Protein AF-H5S8G6-F1 (afdb_monomer)

Secondary structure (DSSP, 8-state):
---HHHHHHHT----TT--PPPHHHHHHHHHHHHHHHT-TT--EEEEEEE-TTHHHHHHHHHHHHHHHHHHTT----TTPPPPPP-TTSHHHHHHHHHHHHHHS-TTHHHHHHHHHHHHHTS---PPPHHHHHTTPPPS-HHHHHHHHHHHHHHPPPPTTHHHHHHHHHHHHHHHHHHHTT--GGGEEEEEEEE-----TTS---------

pLDDT: mean 83.58, std 17.44, range [27.19, 96.31]

Nearest PDB structures (foldseek):
  1t5p-assembly1_A  TM=1.607E-01  e=2.070E+00  Homo sapiens
  1xk0-assembly2_B  TM=1.911E-01  e=3.135E+00  Homo sapiens
  1t5p-assembly2_B  TM=1.524E-01  e=1.682E+00  Homo sapiens
  3wkt-assembly2_D  TM=1.549E-01  e=3.858E+00  Rattus norvegicus
  1wnw-assembly4_B  TM=1.484E-01  e=4.063E+00  Corynebacterium diphtheriae

Sequence (211 aa):
MFGGGAELLRTMAFEPGSDRLLPPEQEKLVYLVQALRQRPKLAVVVPGRFDERLDGRALRSQKAQLALALRLGIALAPGEALAPLAFADARTQITLEEEFVARGRPKALAEFEAEYEKTAGLKVRRVNRWLARLGRASPDVAFYRAMFEQRVAWEPLSATALTALAQRRQQAIVKVLTDAGIDSDRIVTGDVAPVKRSREQEEVPLRLAPI

Solvent-accessible surface area (backbone atoms only — not comparable to full-atom values): 12534 Å² total; per-residue (Å²): 140,88,56,69,66,68,50,56,67,74,64,68,70,59,56,63,62,47,48,62,72,48,71,73,51,49,52,54,49,52,55,41,50,58,56,42,66,80,34,78,93,58,66,46,74,40,60,14,56,34,46,72,64,57,25,48,50,34,45,20,40,52,51,49,49,48,56,50,36,55,75,71,65,54,84,72,61,92,89,58,77,82,74,81,81,55,47,65,37,31,66,53,45,51,51,52,54,52,50,44,35,72,74,46,48,95,56,41,55,62,54,50,48,54,52,48,27,67,74,69,74,44,89,82,56,75,66,46,74,72,48,30,76,73,69,37,40,32,86,50,32,67,58,50,49,51,54,51,52,55,50,29,74,70,41,87,70,63,94,55,53,58,59,51,46,10,50,45,34,30,50,46,52,51,48,56,45,43,76,71,68,48,60,68,91,38,52,42,81,48,64,75,48,68,59,78,77,69,80,61,89,59,82,89,80,93,82,85,82,84,134

Mean predicted aligned error: 8.81 Å

Radius of gyration: 23.22 Å; Cα contacts (8 Å, |Δi|>4): 214; chains: 1; bounding box: 49×42×67 Å

Structure (mmCIF, N/CA/C/O backbone):
data_AF-H5S8G6-F1
#
_entry.id   AF-H5S8G6-F1
#
loop_
_atom_site.group_PDB
_atom_site.id
_atom_site.type_symbol
_atom_site.label_atom_id
_atom_site.label_alt_id
_atom_site.label_comp_id
_atom_site.l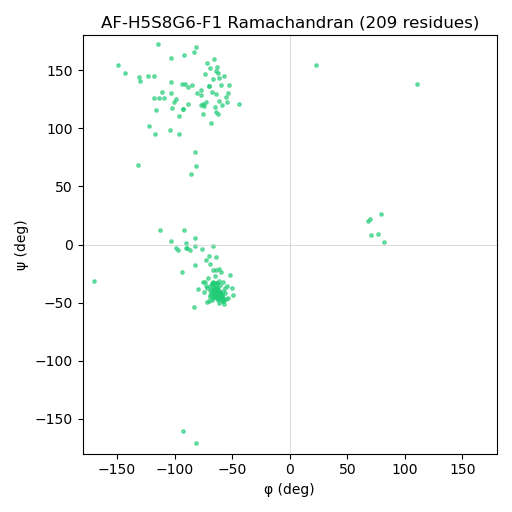abel_asym_id
_atom_site.label_entity_id
_atom_site.label_seq_id
_atom_site.pdbx_PDB_ins_code
_atom_site.Cartn_x
_atom_site.Cartn_y
_atom_site.Cartn_z
_atom_site.occupancy
_atom_site.B_iso_or_equiv
_atom_site.auth_seq_id
_atom_site.auth_comp_id
_atom_site.auth_asym_id
_atom_site.auth_atom_id
_atom_site.pdbx_PDB_model_num
ATOM 1 N N . MET A 1 1 ? -1.889 8.774 40.112 1.00 37.09 1 MET A N 1
ATOM 2 C CA . MET A 1 1 ? -1.217 8.549 38.812 1.00 37.09 1 MET A CA 1
ATOM 3 C C . MET A 1 1 ? -2.279 8.237 37.762 1.00 37.09 1 MET A C 1
ATOM 5 O O . MET A 1 1 ? -2.859 7.159 37.787 1.00 37.09 1 MET A O 1
ATOM 9 N N . PHE A 1 2 ? -2.603 9.202 36.898 1.00 40.12 2 PHE A N 1
ATOM 10 C CA . PHE A 1 2 ? -3.673 9.115 35.896 1.00 40.12 2 PHE A CA 1
ATOM 11 C C . PHE A 1 2 ? -3.052 9.342 34.512 1.00 40.12 2 PHE A C 1
ATOM 13 O O . PHE A 1 2 ? -2.722 10.472 34.182 1.00 40.12 2 PHE A O 1
ATOM 20 N N . GLY A 1 3 ? -2.831 8.284 33.728 1.00 37.69 3 GLY A N 1
ATOM 21 C CA . GLY A 1 3 ? -2.215 8.441 32.400 1.00 37.69 3 GLY A CA 1
ATOM 22 C C . GLY A 1 3 ? -2.232 7.202 31.503 1.00 37.69 3 GLY A C 1
ATOM 23 O O . GLY A 1 3 ? -2.395 7.339 30.300 1.00 37.69 3 GLY A O 1
ATOM 24 N N . GLY A 1 4 ? -2.170 5.987 32.062 1.00 42.53 4 GLY A N 1
ATOM 25 C CA . GLY A 1 4 ? -1.913 4.776 31.263 1.00 42.53 4 GLY A CA 1
ATOM 26 C C . GLY A 1 4 ? -2.907 4.482 30.128 1.00 42.53 4 GLY A C 1
ATOM 27 O O . GLY A 1 4 ? -2.487 4.200 29.016 1.00 42.53 4 GLY A O 1
ATOM 28 N N . GLY A 1 5 ? -4.221 4.581 30.363 1.00 46.75 5 GLY A N 1
ATOM 29 C CA . GLY A 1 5 ? -5.222 4.205 29.348 1.00 46.75 5 GLY A CA 1
ATOM 30 C C . GLY A 1 5 ? -5.322 5.174 28.161 1.00 46.75 5 GLY A C 1
ATOM 31 O O . GLY A 1 5 ? -5.477 4.743 27.023 1.00 46.75 5 GLY A O 1
ATOM 32 N N . ALA A 1 6 ? -5.196 6.480 28.415 1.00 48.34 6 ALA A N 1
ATOM 33 C CA . ALA A 1 6 ? -5.202 7.492 27.357 1.00 48.34 6 ALA A CA 1
ATOM 34 C C . ALA A 1 6 ? -3.886 7.487 26.561 1.00 48.34 6 ALA A C 1
ATOM 36 O O . ALA A 1 6 ? -3.896 7.735 25.358 1.00 48.34 6 ALA A O 1
ATOM 37 N N . GLU A 1 7 ? -2.770 7.158 27.215 1.00 49.28 7 GLU A N 1
ATOM 38 C CA . GLU A 1 7 ? -1.458 7.092 26.572 1.00 49.28 7 GLU A CA 1
ATOM 39 C C . GLU A 1 7 ? -1.318 5.869 25.651 1.00 49.28 7 GLU A C 1
ATOM 41 O O . GLU A 1 7 ? -0.758 5.984 24.563 1.00 49.28 7 GLU A O 1
ATOM 46 N N . LEU A 1 8 ? -1.917 4.726 26.013 1.00 51.81 8 LEU A N 1
ATOM 47 C CA . LEU A 1 8 ? -1.911 3.513 25.180 1.00 51.81 8 LEU A CA 1
ATOM 48 C C . LEU A 1 8 ? -2.644 3.700 23.841 1.00 51.81 8 LEU A C 1
ATOM 50 O O . LEU A 1 8 ? -2.185 3.205 22.814 1.00 51.81 8 LEU A O 1
ATOM 54 N N . LEU A 1 9 ? -3.748 4.456 23.819 1.00 52.16 9 LEU A N 1
ATOM 55 C CA . LEU A 1 9 ? -4.450 4.796 22.571 1.00 52.16 9 LEU A CA 1
ATOM 56 C C . LEU A 1 9 ? -3.671 5.791 21.710 1.00 52.16 9 LEU A C 1
ATOM 58 O O . LEU A 1 9 ? -3.797 5.776 20.487 1.00 52.16 9 LEU A O 1
ATOM 62 N N . ARG A 1 10 ? -2.859 6.650 22.337 1.00 49.22 10 ARG A N 1
ATOM 63 C CA . ARG A 1 10 ? -2.008 7.619 21.633 1.00 49.22 10 ARG A CA 1
ATOM 64 C C . ARG A 1 10 ? -0.856 6.960 20.872 1.00 49.22 10 ARG A C 1
ATOM 66 O O . ARG A 1 10 ? -0.300 7.601 19.988 1.00 49.22 10 ARG A O 1
ATOM 73 N N . THR A 1 11 ? -0.527 5.702 21.171 1.00 62.81 11 THR A N 1
ATOM 74 C CA . THR A 1 11 ? 0.593 4.960 20.564 1.00 62.81 11 THR A CA 1
ATOM 75 C C . THR A 1 11 ? 0.173 3.791 19.670 1.00 62.81 11 THR A C 1
ATOM 77 O O . THR A 1 11 ? 1.028 2.980 19.310 1.00 62.81 11 THR A O 1
ATOM 80 N N . MET A 1 12 ? -1.107 3.679 19.293 1.00 74.50 12 MET A N 1
ATOM 81 C CA . MET A 1 12 ? -1.529 2.603 18.391 1.00 74.50 12 MET A CA 1
ATOM 82 C C . MET A 1 12 ? -0.888 2.752 17.015 1.00 74.50 12 MET A C 1
ATOM 84 O O . MET A 1 12 ? -1.108 3.740 16.309 1.00 74.50 12 MET A O 1
ATOM 88 N N . ALA A 1 13 ? -0.098 1.750 16.645 1.00 82.44 13 ALA A N 1
ATOM 89 C CA . ALA A 1 13 ? 0.608 1.722 15.378 1.00 82.44 13 ALA A CA 1
ATOM 90 C C . ALA A 1 13 ? -0.210 0.985 14.315 1.00 82.44 13 ALA A C 1
ATOM 92 O O . ALA A 1 13 ? -0.781 -0.076 14.554 1.00 82.44 13 ALA A O 1
ATOM 93 N N . PHE A 1 14 ? -0.224 1.536 13.108 1.00 89.88 14 PHE A N 1
ATOM 94 C CA . PHE A 1 14 ? -0.726 0.854 11.924 1.00 89.88 14 PHE A CA 1
ATOM 95 C C . PHE A 1 14 ? 0.369 0.827 10.875 1.00 89.88 14 PHE A C 1
ATOM 97 O O . PHE A 1 14 ? 1.103 1.805 10.712 1.00 89.88 14 PHE A O 1
ATOM 104 N N . GLU A 1 15 ? 0.423 -0.261 10.113 1.00 91.12 15 GLU A N 1
ATOM 105 C CA . GLU A 1 15 ? 1.232 -0.279 8.902 1.00 91.12 15 GLU A CA 1
ATOM 106 C C . GLU A 1 15 ? 0.725 0.787 7.910 1.00 91.12 15 GLU A C 1
ATOM 108 O O . GLU A 1 15 ? -0.494 1.013 7.803 1.00 91.12 15 GLU A O 1
ATOM 113 N N . PRO A 1 16 ? 1.626 1.448 7.161 1.00 92.94 16 PRO A N 1
ATOM 114 C CA . PRO A 1 16 ? 1.237 2.444 6.176 1.00 92.94 16 PRO A CA 1
ATOM 115 C C . PRO A 1 16 ? 0.209 1.914 5.170 1.00 92.94 16 PRO A C 1
ATOM 117 O O . PRO A 1 16 ? 0.381 0.853 4.571 1.00 92.94 16 PRO A O 1
ATOM 120 N N . GLY A 1 17 ? -0.872 2.664 4.959 1.00 92.44 17 GLY A N 1
ATOM 121 C CA . GLY A 1 17 ? -1.950 2.294 4.039 1.00 92.44 17 GLY A CA 1
ATOM 122 C C . GLY A 1 17 ? -2.823 1.124 4.509 1.00 92.44 17 GLY A C 1
ATOM 123 O O . GLY A 1 17 ? -3.647 0.656 3.727 1.00 92.44 17 GLY A O 1
ATOM 124 N N . SER A 1 18 ? -2.651 0.651 5.746 1.00 92.44 18 SER A N 1
ATOM 125 C CA . SER A 1 18 ? -3.377 -0.482 6.324 1.00 92.44 18 SER A CA 1
ATOM 126 C C . SER A 1 18 ? -4.208 -0.066 7.537 1.00 92.44 18 SER A C 1
ATOM 128 O O . SER A 1 18 ? -3.814 0.793 8.327 1.00 92.44 18 SER A O 1
ATOM 130 N N . ASP A 1 19 ? -5.364 -0.698 7.687 1.00 93.12 19 ASP A N 1
ATOM 131 C CA . ASP A 1 19 ? -6.253 -0.660 8.849 1.00 93.12 19 ASP A CA 1
ATOM 132 C C . ASP A 1 19 ? -6.147 -1.924 9.717 1.00 93.12 19 ASP A C 1
ATOM 134 O O . ASP A 1 19 ? -6.839 -2.057 10.726 1.00 93.12 19 ASP A O 1
ATOM 138 N N . ARG A 1 20 ? -5.247 -2.848 9.363 1.00 91.50 20 ARG A N 1
ATOM 139 C CA . ARG A 1 20 ? -5.013 -4.071 10.128 1.00 91.50 20 ARG A CA 1
ATOM 140 C C . ARG A 1 20 ? -4.270 -3.770 11.427 1.00 91.50 20 ARG A C 1
ATOM 142 O O . ARG A 1 20 ? -3.132 -3.307 11.405 1.00 91.50 20 ARG A O 1
ATOM 149 N N . LEU A 1 21 ? -4.880 -4.147 12.546 1.00 89.56 21 LEU A N 1
ATOM 150 C CA . LEU A 1 21 ? -4.224 -4.190 13.850 1.00 89.56 21 LEU A CA 1
ATOM 151 C C . LEU A 1 21 ? -3.334 -5.433 13.942 1.00 89.56 21 LEU A C 1
ATOM 153 O O . LEU A 1 21 ? -3.815 -6.564 13.819 1.00 89.56 21 LEU A O 1
ATOM 157 N N . LEU A 1 22 ? -2.036 -5.227 14.155 1.00 88.62 22 LEU A N 1
ATOM 158 C CA . LEU A 1 22 ? -1.093 -6.317 14.406 1.00 88.62 22 LEU A CA 1
ATOM 159 C C . LEU A 1 22 ? -1.318 -6.913 15.808 1.00 88.62 22 LEU A C 1
ATOM 161 O O . LEU A 1 22 ? -1.828 -6.206 16.678 1.00 88.62 22 LEU A O 1
ATOM 165 N N . PRO A 1 23 ? -0.920 -8.177 16.061 1.00 90.06 23 PRO A N 1
ATOM 166 C CA . PRO A 1 23 ? -1.125 -8.817 17.364 1.00 90.06 23 PRO A CA 1
ATOM 167 C C . PRO A 1 23 ? -0.674 -7.974 18.576 1.00 90.06 23 PRO A C 1
ATOM 169 O O . PRO A 1 23 ? -1.476 -7.828 19.496 1.00 90.06 23 PRO A O 1
ATOM 172 N N . PRO A 1 24 ? 0.497 -7.298 18.560 1.00 88.00 24 PRO A N 1
ATOM 173 C CA . PRO A 1 24 ? 0.910 -6.444 19.681 1.00 88.00 24 PRO A CA 1
ATOM 174 C C . PRO A 1 24 ? -0.054 -5.283 19.967 1.00 88.00 24 PRO A C 1
ATOM 176 O O . PRO A 1 24 ? -0.263 -4.899 21.115 1.00 88.00 24 PRO A O 1
ATOM 179 N N . GLU A 1 25 ? -0.670 -4.712 18.931 1.00 89.00 25 GLU A N 1
ATOM 180 C CA . GLU A 1 25 ? -1.631 -3.614 19.081 1.00 89.00 25 GLU A CA 1
ATOM 181 C C . GLU A 1 25 ? -2.983 -4.117 19.599 1.00 89.00 25 GLU A C 1
ATOM 183 O O . GLU A 1 25 ? -3.649 -3.433 20.376 1.00 89.00 25 GLU A O 1
ATOM 188 N N . GLN A 1 26 ? -3.370 -5.342 19.231 1.00 89.69 26 GLN A N 1
ATOM 189 C CA . GLN A 1 26 ? -4.556 -5.994 19.789 1.00 89.69 26 GLN A CA 1
ATOM 190 C C . GLN A 1 26 ? -4.378 -6.274 21.288 1.00 89.69 26 GLN A C 1
ATOM 192 O O . GLN A 1 26 ? -5.290 -6.015 22.069 1.00 89.69 26 GLN A O 1
ATOM 197 N N . GLU A 1 27 ? -3.195 -6.719 21.718 1.00 87.88 27 GLU A N 1
ATOM 198 C CA . GLU A 1 27 ? -2.883 -6.925 23.140 1.00 87.88 27 GLU A CA 1
ATOM 199 C C . GLU A 1 27 ? -2.984 -5.623 23.948 1.00 87.88 27 GLU A C 1
ATOM 201 O O . GLU A 1 27 ? -3.609 -5.599 25.012 1.00 87.88 27 GLU A O 1
ATOM 206 N N . LYS A 1 28 ? -2.460 -4.503 23.425 1.00 87.31 28 LYS A N 1
ATOM 207 C CA . LYS A 1 28 ? -2.629 -3.175 24.050 1.00 87.31 28 LYS A CA 1
ATOM 208 C C . LYS A 1 28 ? -4.104 -2.815 24.237 1.00 87.31 28 LYS A C 1
ATOM 210 O O . LYS A 1 28 ? -4.482 -2.292 25.289 1.00 87.31 28 LYS A O 1
ATOM 215 N N . LEU A 1 29 ? -4.943 -3.114 23.245 1.00 88.31 29 LEU A N 1
ATOM 216 C CA . LEU A 1 29 ? -6.387 -2.892 23.328 1.00 88.31 29 LEU A CA 1
ATOM 217 C C . LEU A 1 29 ? -7.048 -3.783 24.386 1.00 88.31 29 LEU A C 1
ATOM 219 O O . LEU A 1 29 ? -7.918 -3.307 25.112 1.00 88.31 29 LEU A O 1
ATOM 223 N N . VAL A 1 30 ? -6.596 -5.026 24.562 1.00 86.69 30 VAL A N 1
ATOM 224 C CA . VAL A 1 30 ? -7.070 -5.896 25.652 1.00 86.69 30 VAL A CA 1
ATOM 225 C C . VAL A 1 30 ? -6.739 -5.299 27.025 1.00 86.69 30 VAL A C 1
ATOM 227 O O . VAL A 1 30 ? -7.612 -5.249 27.896 1.00 86.69 30 VAL A O 1
ATOM 230 N N . TYR A 1 31 ? -5.524 -4.781 27.230 1.00 85.44 31 TYR A N 1
ATOM 231 C CA . TYR A 1 31 ? -5.165 -4.101 28.485 1.00 85.44 31 TYR A CA 1
ATOM 232 C C . TYR A 1 31 ? -6.015 -2.852 28.736 1.00 85.44 31 TYR A C 1
ATOM 234 O O . TYR A 1 31 ? -6.471 -2.613 29.859 1.00 85.44 31 TYR A O 1
ATOM 242 N N . LEU A 1 32 ? -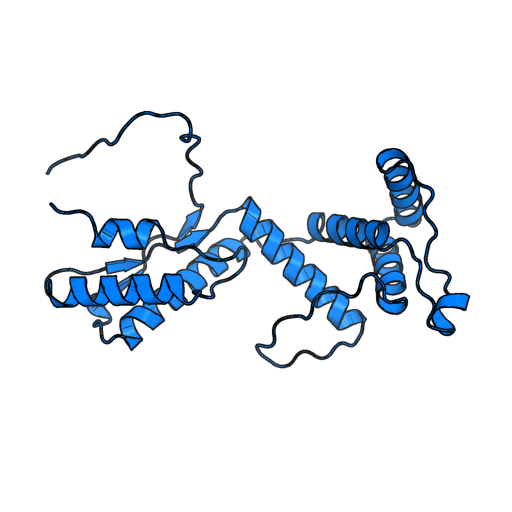6.282 -2.072 27.687 1.00 86.25 32 LEU A N 1
ATOM 243 C CA . LEU A 1 32 ? -7.180 -0.926 27.770 1.00 86.25 32 LEU A CA 1
ATOM 244 C C . LEU A 1 32 ? -8.595 -1.347 28.189 1.00 86.25 32 LEU A C 1
ATOM 246 O O . LEU A 1 32 ? -9.181 -0.719 29.071 1.00 86.25 32 LEU A O 1
ATOM 250 N N . VAL A 1 33 ? -9.131 -2.420 27.603 1.00 88.12 33 VAL A N 1
ATOM 251 C CA . VAL A 1 33 ? -10.450 -2.968 27.954 1.00 88.12 33 VAL A CA 1
ATOM 252 C C . VAL A 1 33 ? -10.502 -3.355 29.432 1.00 88.12 33 VAL A C 1
ATOM 254 O O . VAL A 1 33 ? -11.452 -2.990 30.127 1.00 88.12 33 VAL A O 1
ATOM 257 N N . GLN A 1 34 ? -9.474 -4.032 29.950 1.00 87.62 34 GLN A N 1
ATOM 258 C CA . GLN A 1 34 ? -9.399 -4.388 31.373 1.00 87.62 34 GLN A CA 1
ATOM 259 C C . GLN A 1 34 ? -9.440 -3.145 32.275 1.00 87.62 34 GLN A C 1
ATOM 261 O O . GLN A 1 34 ? -10.188 -3.113 33.255 1.00 87.62 34 GLN A O 1
ATOM 266 N N . ALA A 1 35 ? -8.706 -2.089 31.915 1.00 86.94 35 ALA A N 1
ATOM 267 C CA . ALA A 1 35 ? -8.723 -0.828 32.650 1.00 86.94 35 ALA A CA 1
ATOM 268 C C . ALA A 1 35 ? -10.084 -0.105 32.571 1.00 86.94 35 ALA A C 1
ATOM 270 O O . ALA A 1 35 ? -10.538 0.466 33.566 1.00 86.94 35 ALA A O 1
ATOM 271 N N . LEU A 1 36 ? -10.760 -0.139 31.415 1.00 86.38 36 LEU A N 1
ATOM 272 C CA . LEU A 1 36 ? -12.090 0.455 31.221 1.00 86.38 36 LEU A CA 1
ATOM 273 C C . LEU A 1 36 ? -13.183 -0.273 32.013 1.00 86.38 36 LEU A C 1
ATOM 275 O O . LEU A 1 36 ? -14.118 0.372 32.492 1.00 86.38 36 LEU A O 1
ATOM 279 N N . ARG A 1 37 ? -13.067 -1.594 32.200 1.00 87.50 37 ARG A N 1
ATOM 280 C CA . ARG A 1 37 ? -13.999 -2.379 33.032 1.00 87.50 37 ARG A CA 1
ATOM 281 C C . ARG A 1 37 ? -13.945 -1.981 34.504 1.00 87.50 37 ARG A C 1
ATOM 283 O O . ARG A 1 37 ? -14.981 -1.884 35.148 1.00 87.50 37 ARG A O 1
ATOM 290 N N . GLN A 1 38 ? -12.758 -1.664 35.019 1.00 88.94 38 GLN A N 1
ATOM 291 C CA . GLN A 1 38 ? -12.594 -1.153 36.387 1.00 88.94 38 GLN A CA 1
ATOM 292 C C . GLN A 1 38 ? -13.143 0.275 36.564 1.00 88.94 38 GLN A C 1
ATOM 294 O O . GLN A 1 38 ? -13.219 0.783 37.681 1.00 88.94 38 GLN A O 1
ATOM 299 N N . ARG A 1 39 ? -13.504 0.953 35.467 1.00 87.25 39 ARG A N 1
ATOM 300 C CA . ARG A 1 39 ? -13.933 2.356 35.446 1.00 87.25 39 ARG A CA 1
ATOM 301 C C . ARG A 1 39 ? -15.220 2.512 34.628 1.00 87.25 39 ARG A C 1
ATOM 303 O O . ARG A 1 39 ? -15.192 3.142 33.571 1.00 87.25 39 ARG A O 1
ATOM 310 N N . PRO A 1 40 ? -16.361 1.983 35.105 1.00 84.81 40 PRO A N 1
ATOM 311 C CA . PRO A 1 40 ? -17.608 1.921 34.333 1.00 84.81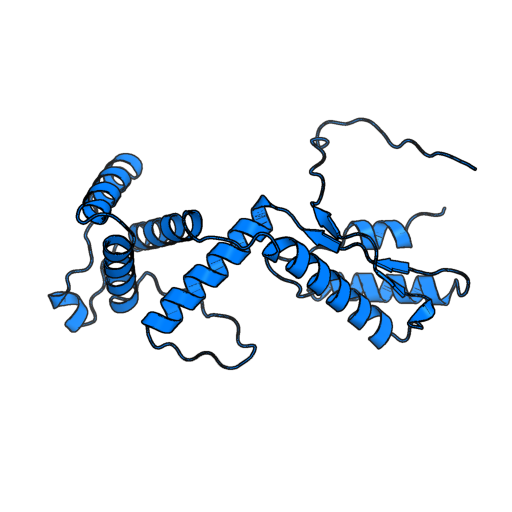 40 PRO A CA 1
ATOM 312 C C . PRO A 1 40 ? -18.156 3.296 33.920 1.00 84.81 40 PRO A C 1
ATOM 314 O O . PRO A 1 40 ? -18.888 3.393 32.946 1.00 84.81 40 PRO A O 1
ATOM 317 N N . LYS A 1 41 ? -17.760 4.373 34.613 1.00 87.44 41 LYS A N 1
ATOM 318 C CA . LYS A 1 41 ? -18.157 5.757 34.298 1.00 87.44 41 LYS A CA 1
ATOM 319 C C . LYS A 1 41 ? -17.331 6.416 33.181 1.00 87.44 41 LYS A C 1
ATOM 321 O O . LYS A 1 41 ? -17.559 7.583 32.886 1.00 87.44 41 LYS A O 1
ATOM 326 N N . LEU A 1 42 ? -16.338 5.726 32.612 1.00 87.12 42 LEU A N 1
ATOM 327 C CA . LEU A 1 42 ? -15.492 6.267 31.545 1.00 87.12 42 LEU A CA 1
ATOM 328 C C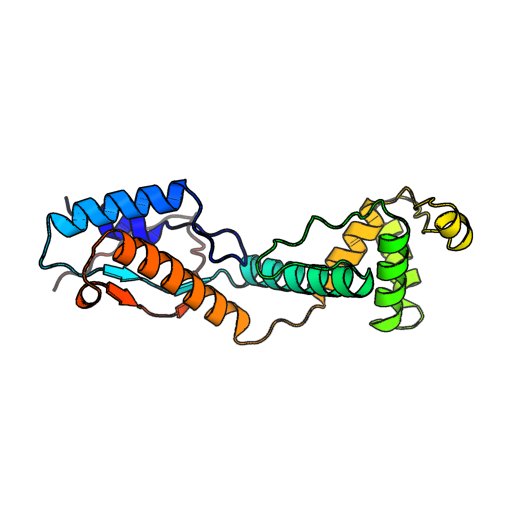 . LEU A 1 42 ? -15.876 5.703 30.178 1.00 87.12 42 LEU A C 1
ATOM 330 O O . LEU A 1 42 ? -16.110 4.500 30.042 1.00 87.12 42 LEU A O 1
ATOM 334 N N . ALA A 1 43 ? -15.857 6.576 29.175 1.00 87.31 43 ALA A N 1
ATOM 335 C CA . ALA A 1 43 ? -15.923 6.231 27.762 1.00 87.31 43 ALA A CA 1
ATOM 336 C C . ALA A 1 43 ? -14.531 6.337 27.121 1.00 87.31 43 ALA A C 1
ATOM 338 O O . ALA A 1 43 ? -13.634 7.006 27.645 1.00 87.31 43 ALA A O 1
ATOM 339 N N . VAL A 1 44 ? -14.360 5.686 25.975 1.00 87.56 44 VAL A N 1
ATOM 340 C CA . VAL A 1 44 ? -13.153 5.755 25.156 1.00 87.56 44 VAL A CA 1
ATOM 341 C C . VAL A 1 44 ? -13.440 6.492 23.856 1.00 87.56 44 VAL A C 1
ATOM 343 O O . VAL A 1 44 ? -14.401 6.185 23.155 1.00 87.56 44 VAL A O 1
ATOM 346 N N . VAL A 1 45 ? -12.584 7.460 23.527 1.00 88.69 45 VAL A N 1
ATOM 347 C CA . VAL A 1 45 ? -12.620 8.157 22.239 1.00 88.69 45 VAL A CA 1
ATOM 348 C C . VAL A 1 45 ? -11.574 7.541 21.319 1.00 88.69 45 VAL A C 1
ATOM 350 O O . VAL A 1 45 ? -10.397 7.480 21.672 1.00 88.69 45 VAL A O 1
ATOM 353 N N . VAL A 1 46 ? -11.995 7.106 20.134 1.00 90.19 46 VAL A N 1
ATOM 354 C CA . VAL A 1 46 ? -11.137 6.494 19.115 1.00 90.19 46 VAL A CA 1
ATOM 355 C C . VAL A 1 46 ? -10.880 7.516 18.002 1.00 90.19 46 VAL A C 1
ATOM 357 O O . VAL A 1 46 ? -11.746 7.703 17.144 1.00 90.19 46 VAL A O 1
ATOM 360 N N . PRO A 1 47 ? -9.734 8.219 17.990 1.00 87.12 47 PRO A N 1
ATOM 361 C CA . PRO A 1 47 ? -9.423 9.188 16.941 1.00 87.12 47 PRO A CA 1
ATOM 362 C C . PRO A 1 47 ? -9.054 8.501 15.619 1.00 87.12 47 PRO A C 1
ATOM 364 O O . PRO A 1 47 ? -8.419 7.448 15.605 1.00 87.12 47 PRO A O 1
ATOM 367 N N . GLY A 1 48 ? -9.406 9.127 14.497 1.00 89.31 48 GLY A N 1
ATOM 368 C CA . GLY A 1 48 ? -8.981 8.707 13.165 1.00 89.31 48 GLY A CA 1
ATOM 369 C C . GLY A 1 48 ? -7.707 9.437 12.774 1.00 89.31 48 GLY A C 1
ATOM 370 O O . GLY A 1 48 ? -7.697 10.666 12.668 1.00 89.31 48 GLY A O 1
ATOM 371 N N . ARG A 1 49 ? -6.615 8.695 12.574 1.00 89.88 49 ARG A N 1
ATOM 372 C CA . ARG A 1 49 ? -5.300 9.268 12.270 1.00 89.88 49 ARG A CA 1
ATOM 373 C C . ARG A 1 49 ? -4.655 8.618 11.047 1.00 89.88 49 ARG A C 1
ATOM 375 O O . ARG A 1 49 ? -4.752 7.406 10.839 1.00 89.88 49 ARG A O 1
ATOM 382 N N . PHE A 1 50 ? -3.995 9.444 10.239 1.00 92.12 50 PHE A N 1
ATOM 383 C CA . PHE A 1 50 ? -3.245 9.029 9.051 1.00 92.12 50 PHE A CA 1
ATOM 384 C C . PHE A 1 50 ? -1.972 9.869 8.867 1.00 92.12 50 PHE A C 1
ATOM 386 O O . PHE A 1 50 ? -1.954 11.047 9.211 1.00 92.12 50 PHE A O 1
ATOM 393 N N . ASP A 1 51 ? -0.904 9.289 8.321 1.00 92.62 51 ASP A N 1
ATOM 394 C CA . ASP A 1 51 ? 0.297 10.013 7.880 1.00 92.62 51 ASP A CA 1
ATOM 395 C C . ASP A 1 51 ? 0.182 10.278 6.377 1.00 92.62 51 ASP A C 1
ATOM 397 O O . ASP A 1 51 ? 0.284 9.361 5.564 1.00 92.62 51 ASP A O 1
ATOM 401 N N . GLU A 1 52 ? -0.000 11.541 5.992 1.00 92.00 52 GLU A N 1
ATOM 402 C CA . GLU A 1 52 ? -0.183 11.950 4.591 1.00 92.00 52 GLU A CA 1
ATOM 403 C C . GLU A 1 52 ? 0.884 11.394 3.643 1.00 92.00 52 GLU A C 1
ATOM 405 O O . GLU A 1 52 ? 0.588 11.015 2.507 1.00 92.00 52 GLU A O 1
ATOM 410 N N . ARG A 1 53 ? 2.135 11.319 4.108 1.00 91.56 53 ARG A N 1
ATOM 411 C CA . ARG A 1 53 ? 3.264 10.895 3.285 1.00 91.56 53 ARG A CA 1
ATOM 412 C C . ARG A 1 53 ? 3.359 9.377 3.221 1.00 91.56 53 ARG A C 1
ATOM 414 O O . ARG A 1 53 ? 3.436 8.825 2.123 1.00 91.56 53 ARG A O 1
ATOM 421 N N . LEU A 1 54 ? 3.404 8.714 4.376 1.00 92.25 54 LEU A N 1
ATOM 422 C CA . LEU A 1 54 ? 3.614 7.267 4.453 1.00 92.25 54 LEU A CA 1
ATOM 423 C C . LEU A 1 54 ? 2.379 6.511 3.969 1.00 92.25 54 LEU A C 1
ATOM 425 O O . LEU A 1 54 ? 2.503 5.666 3.081 1.00 92.25 54 LEU A O 1
ATOM 429 N N . ASP A 1 55 ? 1.192 6.870 4.464 1.00 94.19 55 ASP A N 1
ATOM 430 C CA . ASP A 1 55 ? -0.056 6.254 4.016 1.00 94.19 55 ASP A CA 1
ATOM 431 C C . ASP A 1 55 ? -0.336 6.610 2.557 1.00 94.19 55 ASP A C 1
ATOM 433 O O . ASP A 1 55 ? -0.702 5.742 1.768 1.00 94.19 55 ASP A O 1
ATOM 437 N N . GLY A 1 56 ? -0.086 7.859 2.151 1.00 94.44 56 GLY A N 1
ATOM 438 C CA . GLY A 1 56 ? -0.299 8.280 0.768 1.00 94.44 56 GLY A CA 1
ATOM 439 C C . GLY A 1 56 ? 0.580 7.513 -0.220 1.00 94.44 56 GLY A C 1
ATOM 440 O O . GLY A 1 56 ? 0.111 7.077 -1.274 1.00 94.44 56 GLY A O 1
ATOM 441 N N . ARG A 1 57 ? 1.858 7.296 0.117 1.00 94.19 57 ARG A N 1
ATOM 442 C CA . ARG A 1 57 ? 2.756 6.454 -0.687 1.00 94.19 57 ARG A CA 1
ATOM 443 C C . ARG A 1 57 ? 2.296 4.996 -0.702 1.00 94.19 57 ARG A C 1
ATOM 445 O O . ARG A 1 57 ? 2.265 4.401 -1.775 1.00 94.19 57 ARG A O 1
ATOM 452 N N . ALA A 1 58 ? 1.927 4.435 0.447 1.00 93.25 58 ALA A N 1
ATOM 453 C CA . ALA A 1 58 ? 1.493 3.045 0.540 1.00 93.25 58 ALA A CA 1
ATOM 454 C C . ALA A 1 58 ? 0.218 2.782 -0.274 1.00 93.25 58 ALA A C 1
ATOM 456 O O . ALA A 1 58 ? 0.188 1.840 -1.062 1.00 93.25 58 ALA A O 1
ATOM 457 N N . LEU A 1 59 ? -0.788 3.655 -0.179 1.00 94.69 59 LEU A N 1
ATOM 458 C CA . LEU A 1 59 ? -2.030 3.540 -0.949 1.00 94.69 59 LEU A CA 1
ATOM 459 C C . LEU A 1 59 ? -1.785 3.641 -2.462 1.00 94.69 59 LEU A C 1
ATOM 461 O O . LEU A 1 59 ? -2.355 2.869 -3.234 1.00 94.69 59 LEU A O 1
ATOM 465 N N . ARG A 1 60 ? -0.902 4.548 -2.903 1.00 94.62 60 ARG A N 1
ATOM 466 C CA . ARG A 1 60 ? -0.482 4.623 -4.315 1.00 94.62 60 ARG A CA 1
ATOM 467 C C . ARG A 1 60 ? 0.241 3.359 -4.765 1.00 94.62 60 ARG A C 1
ATOM 469 O O . ARG A 1 60 ? -0.036 2.865 -5.854 1.00 94.62 60 ARG A O 1
ATOM 476 N N . SER A 1 61 ? 1.117 2.818 -3.920 1.00 93.06 61 SER A N 1
ATOM 477 C CA . SER A 1 61 ? 1.841 1.574 -4.192 1.00 93.06 61 SER A CA 1
ATOM 478 C C . SER A 1 61 ? 0.889 0.393 -4.361 1.00 93.06 61 SER A C 1
ATOM 480 O O . SER A 1 61 ? 0.933 -0.288 -5.382 1.00 93.06 61 SER A O 1
ATOM 482 N N . GLN A 1 62 ? -0.044 0.209 -3.422 1.00 91.25 62 GLN A N 1
ATOM 483 C CA . GLN A 1 62 ? -1.062 -0.844 -3.483 1.00 91.25 62 GLN A CA 1
ATOM 484 C C . GLN A 1 62 ? -1.919 -0.724 -4.750 1.00 91.25 62 GLN A C 1
ATOM 486 O O . GLN A 1 62 ? -2.153 -1.712 -5.442 1.00 91.25 62 GLN A O 1
ATOM 491 N N . LYS A 1 63 ? -2.339 0.496 -5.107 1.00 90.94 63 LYS A N 1
ATOM 492 C CA . LYS A 1 63 ? -3.115 0.746 -6.328 1.00 90.94 63 LYS A CA 1
ATOM 493 C C . LYS A 1 63 ? -2.317 0.441 -7.599 1.00 90.94 63 LYS A C 1
ATOM 495 O O . LYS A 1 63 ? -2.847 -0.190 -8.512 1.00 90.94 63 LYS A O 1
ATOM 500 N N . ALA A 1 64 ? -1.051 0.853 -7.661 1.00 91.50 64 ALA A N 1
ATOM 501 C CA . ALA A 1 64 ? -0.169 0.553 -8.787 1.00 91.50 64 ALA A CA 1
ATOM 502 C C . ALA A 1 64 ? 0.089 -0.957 -8.918 1.00 91.50 64 ALA A C 1
ATOM 504 O O . ALA A 1 64 ? 0.041 -1.493 -10.025 1.00 91.50 64 ALA A O 1
ATOM 505 N N . GLN A 1 65 ? 0.299 -1.649 -7.795 1.00 91.12 65 GLN A N 1
ATOM 506 C CA . GLN A 1 65 ? 0.480 -3.098 -7.742 1.00 91.12 65 GLN A CA 1
ATOM 507 C C . GLN A 1 65 ? -0.772 -3.838 -8.214 1.00 91.12 65 GLN A C 1
ATOM 509 O O . GLN A 1 65 ? -0.660 -4.730 -9.050 1.00 91.12 65 GLN A O 1
ATOM 514 N N . LEU A 1 66 ? -1.957 -3.430 -7.748 1.00 89.31 66 LEU A N 1
ATOM 515 C CA . LEU A 1 66 ? -3.232 -3.995 -8.191 1.00 89.31 66 LEU A CA 1
ATOM 516 C C . LEU A 1 66 ? -3.418 -3.827 -9.701 1.00 89.31 66 LEU A C 1
ATOM 518 O O . LEU A 1 66 ? -3.735 -4.782 -10.402 1.00 89.31 66 LEU A O 1
ATOM 522 N N . ALA A 1 67 ? -3.184 -2.620 -10.214 1.00 89.12 67 ALA A N 1
ATOM 523 C CA . ALA A 1 67 ? -3.319 -2.338 -11.637 1.00 89.12 67 ALA A CA 1
ATOM 524 C C . ALA A 1 67 ? -2.335 -3.159 -12.491 1.00 89.12 67 ALA A C 1
ATOM 526 O O . ALA A 1 67 ? -2.707 -3.623 -13.569 1.00 89.12 67 ALA A O 1
ATOM 527 N N . LEU A 1 68 ? -1.104 -3.378 -12.008 1.00 90.38 68 LEU A N 1
ATOM 528 C CA . LEU A 1 68 ? -0.145 -4.258 -12.676 1.00 90.38 68 LEU A CA 1
ATOM 529 C C . LEU A 1 68 ? -0.595 -5.723 -12.642 1.00 90.38 68 LEU A C 1
ATOM 531 O O . LEU A 1 68 ? -0.572 -6.388 -13.673 1.00 90.38 68 LEU A O 1
ATOM 535 N N . ALA A 1 69 ? -1.037 -6.213 -11.482 1.00 89.56 69 ALA A N 1
ATOM 536 C CA . ALA A 1 69 ? -1.503 -7.586 -11.305 1.00 89.56 69 ALA A CA 1
ATOM 537 C C . ALA A 1 69 ? -2.692 -7.911 -12.224 1.00 89.56 69 ALA A C 1
ATOM 539 O O . ALA A 1 69 ? -2.680 -8.937 -12.903 1.00 89.56 69 ALA A O 1
ATOM 540 N N . LEU A 1 70 ? -3.661 -6.994 -12.330 1.00 88.81 70 LEU A N 1
ATOM 541 C CA . LEU A 1 70 ? -4.793 -7.121 -13.252 1.00 88.81 70 LEU A CA 1
ATOM 542 C C . LEU A 1 70 ? -4.339 -7.203 -14.715 1.00 88.81 70 LEU A C 1
ATOM 544 O O . LEU A 1 70 ? -4.852 -8.030 -15.466 1.00 88.81 70 LEU A O 1
ATOM 548 N N . ARG A 1 71 ? -3.349 -6.398 -15.126 1.00 89.50 71 ARG A N 1
ATOM 549 C CA . ARG A 1 71 ? -2.778 -6.483 -16.483 1.00 89.50 71 ARG A CA 1
ATOM 550 C C . ARG A 1 71 ? -2.022 -7.782 -16.739 1.00 89.50 71 ARG A C 1
ATOM 552 O O . ARG A 1 71 ? -2.037 -8.273 -17.863 1.00 89.50 71 ARG A O 1
ATOM 559 N N . LEU A 1 72 ? -1.394 -8.341 -15.711 1.00 89.88 72 LEU A N 1
ATOM 560 C CA . LEU A 1 72 ? -0.734 -9.644 -15.775 1.00 89.88 72 LEU A CA 1
ATOM 561 C C . LEU A 1 72 ? -1.729 -10.818 -15.748 1.00 89.88 72 LEU A C 1
ATOM 563 O O . LEU A 1 72 ? -1.305 -11.966 -15.878 1.00 89.88 72 LEU A O 1
ATOM 567 N N . GLY A 1 73 ? -3.032 -10.553 -15.592 1.00 87.88 73 GLY A N 1
ATOM 568 C CA . GLY A 1 73 ? -4.063 -11.586 -15.485 1.00 87.88 73 GLY A CA 1
ATOM 569 C C . GLY A 1 73 ? -3.991 -12.377 -14.177 1.00 87.88 73 GLY A C 1
ATOM 570 O O . GLY A 1 73 ? -4.469 -13.507 -14.120 1.00 87.88 73 GLY A O 1
ATOM 571 N N . ILE A 1 74 ? -3.375 -11.811 -13.135 1.00 84.94 74 ILE A N 1
ATOM 572 C CA . ILE A 1 74 ? -3.313 -12.427 -11.809 1.00 84.94 74 ILE A CA 1
ATOM 573 C C . ILE A 1 74 ? -4.688 -12.258 -11.159 1.00 84.94 74 ILE A C 1
ATOM 575 O O . ILE A 1 74 ? -5.107 -11.141 -10.849 1.00 84.94 74 ILE A O 1
ATOM 579 N N . ALA A 1 75 ? -5.398 -13.371 -10.978 1.00 76.25 75 ALA A N 1
ATOM 580 C CA . ALA A 1 75 ? -6.652 -13.393 -10.241 1.00 76.25 75 ALA A CA 1
ATOM 581 C C . ALA A 1 75 ? -6.380 -13.176 -8.748 1.00 76.25 75 ALA A C 1
ATOM 583 O O . ALA A 1 75 ? -5.457 -13.768 -8.193 1.00 76.25 75 ALA A O 1
ATOM 584 N N . LEU A 1 76 ? -7.191 -12.335 -8.109 1.00 71.69 76 LEU A N 1
ATOM 585 C CA . LEU A 1 76 ? -7.136 -12.087 -6.671 1.00 71.69 76 LEU A CA 1
ATOM 586 C C . LEU A 1 76 ? -8.461 -12.515 -6.072 1.00 71.69 76 LEU A C 1
ATOM 588 O O . LEU A 1 76 ? -9.517 -12.065 -6.531 1.00 71.69 76 LEU A O 1
ATOM 592 N N . ALA A 1 77 ? -8.416 -13.375 -5.059 1.00 72.44 77 ALA A N 1
ATOM 593 C CA . ALA A 1 77 ? -9.616 -13.676 -4.304 1.00 72.44 77 ALA A CA 1
ATOM 594 C C . ALA A 1 77 ? -10.046 -12.445 -3.475 1.00 72.44 77 ALA A C 1
ATOM 596 O O . ALA A 1 77 ? -9.207 -11.624 -3.083 1.00 72.44 77 ALA A O 1
ATOM 597 N N . PRO A 1 78 ? -11.349 -12.288 -3.176 1.00 67.44 78 PRO A N 1
ATOM 598 C CA . PRO A 1 78 ? -11.817 -11.239 -2.278 1.00 67.44 78 PRO A CA 1
ATOM 599 C C . PRO A 1 78 ? -11.089 -11.304 -0.928 1.00 67.44 78 PRO A C 1
ATOM 601 O O . PRO A 1 78 ? -11.129 -12.323 -0.245 1.00 67.44 78 PRO A O 1
ATOM 604 N N . GLY A 1 79 ? -10.425 -10.213 -0.542 1.00 65.62 79 GLY A N 1
ATOM 605 C CA . GLY A 1 79 ? -9.692 -10.124 0.727 1.00 65.62 79 GLY A CA 1
ATOM 606 C C . GLY A 1 79 ? -8.287 -10.739 0.725 1.00 65.62 79 GLY A C 1
ATOM 607 O O . GLY A 1 79 ? -7.622 -10.706 1.760 1.00 65.62 79 GLY A O 1
ATOM 608 N N . GLU A 1 80 ? -7.803 -11.260 -0.405 1.00 69.50 80 GLU A N 1
ATOM 609 C CA . GLU A 1 80 ? -6.425 -11.735 -0.532 1.00 69.50 80 GLU A CA 1
ATOM 610 C C . GLU A 1 80 ? -5.450 -10.559 -0.694 1.00 69.50 80 GLU A C 1
ATOM 612 O O . GLU A 1 80 ? -5.669 -9.636 -1.484 1.00 69.50 80 GLU A O 1
ATOM 617 N N . ALA A 1 81 ? -4.355 -10.582 0.069 1.00 68.12 81 ALA A N 1
ATOM 618 C CA . ALA A 1 81 ? -3.293 -9.600 -0.085 1.00 68.12 81 ALA A CA 1
ATOM 619 C C . ALA A 1 81 ? -2.545 -9.836 -1.404 1.00 68.12 81 ALA A C 1
ATOM 621 O O . ALA A 1 81 ? -2.191 -10.965 -1.736 1.00 68.12 81 ALA A O 1
ATOM 622 N N . LEU A 1 82 ? -2.247 -8.759 -2.132 1.00 72.81 82 LEU A N 1
ATOM 623 C CA . LEU A 1 82 ? -1.442 -8.830 -3.348 1.00 72.81 82 LEU A CA 1
ATOM 624 C C . LEU A 1 82 ? -0.066 -9.433 -3.044 1.00 72.81 82 LEU A C 1
ATOM 626 O O . LEU A 1 82 ? 0.714 -8.860 -2.278 1.00 72.81 82 LEU A O 1
ATOM 630 N N . ALA A 1 83 ? 0.254 -10.551 -3.697 1.00 76.56 83 ALA A N 1
ATOM 631 C CA . ALA A 1 83 ? 1.596 -11.114 -3.654 1.00 76.56 83 ALA A CA 1
ATOM 632 C C . ALA A 1 83 ? 2.632 -10.076 -4.137 1.00 76.56 83 ALA A C 1
ATOM 634 O O . ALA A 1 83 ? 2.330 -9.282 -5.041 1.00 76.56 83 ALA A O 1
ATOM 635 N N . PRO A 1 84 ? 3.854 -10.061 -3.568 1.00 80.94 84 PRO A N 1
ATOM 636 C CA . PRO A 1 84 ? 4.916 -9.171 -4.022 1.00 80.94 84 PRO A CA 1
ATOM 637 C C . PRO A 1 84 ? 5.161 -9.297 -5.529 1.00 80.94 84 PRO A C 1
ATOM 639 O O . PRO A 1 84 ? 5.206 -10.400 -6.072 1.00 80.94 84 PRO A O 1
ATOM 642 N N . LEU A 1 85 ? 5.349 -8.162 -6.206 1.00 86.81 85 LEU A N 1
ATOM 643 C CA . LEU A 1 85 ? 5.623 -8.151 -7.642 1.00 86.81 85 LEU A CA 1
ATOM 644 C C . LEU A 1 85 ? 6.961 -8.828 -7.955 1.00 86.81 85 LEU A C 1
ATOM 646 O O . LEU A 1 85 ? 8.006 -8.477 -7.398 1.00 86.81 85 LEU A O 1
ATOM 650 N N . ALA A 1 86 ? 6.933 -9.760 -8.906 1.00 91.50 86 ALA A N 1
ATOM 651 C CA . ALA A 1 86 ? 8.112 -10.463 -9.384 1.00 91.50 86 ALA A CA 1
ATOM 652 C C . ALA A 1 86 ? 8.862 -9.620 -10.429 1.00 91.50 86 ALA A C 1
ATOM 654 O O . ALA A 1 86 ? 8.773 -9.856 -11.626 1.00 91.50 86 ALA A O 1
ATOM 655 N N . PHE A 1 87 ? 9.652 -8.636 -9.993 1.00 94.25 87 PHE A N 1
ATOM 656 C CA . PHE A 1 87 ? 10.444 -7.792 -10.910 1.00 94.25 87 PHE A CA 1
ATOM 657 C C . PHE A 1 87 ? 11.531 -8.552 -11.700 1.00 94.25 87 PHE A C 1
ATOM 659 O O . PHE A 1 87 ? 12.115 -8.001 -12.632 1.00 94.25 87 PHE A O 1
ATOM 666 N N . ALA A 1 88 ? 11.808 -9.806 -11.332 1.00 94.00 88 ALA A N 1
ATOM 667 C CA . ALA A 1 88 ? 12.683 -10.721 -12.065 1.00 94.00 88 ALA A CA 1
ATOM 668 C C . ALA A 1 88 ? 11.939 -11.567 -13.118 1.00 94.00 88 ALA A C 1
ATOM 670 O O . ALA A 1 88 ? 12.572 -12.347 -13.821 1.00 94.00 88 ALA A O 1
ATOM 671 N N . ASP A 1 89 ? 10.614 -11.445 -13.226 1.00 94.06 89 ASP A N 1
ATOM 672 C CA . ASP A 1 89 ? 9.812 -12.146 -14.226 1.00 94.06 89 ASP A CA 1
ATOM 673 C C . ASP A 1 89 ? 9.711 -11.337 -15.530 1.00 94.06 89 ASP A C 1
ATOM 675 O O . ASP A 1 89 ? 9.450 -10.132 -15.532 1.00 94.06 89 ASP A O 1
ATOM 679 N N . ALA A 1 90 ? 9.878 -12.018 -16.665 1.00 94.94 90 ALA A N 1
ATOM 680 C CA . ALA A 1 90 ? 9.939 -11.373 -17.973 1.00 94.94 90 ALA A CA 1
ATOM 681 C C . ALA A 1 90 ? 8.607 -10.718 -18.378 1.00 94.94 90 ALA A C 1
ATOM 683 O O . ALA A 1 90 ? 8.617 -9.677 -19.037 1.00 94.94 90 ALA A O 1
ATOM 684 N N . ARG A 1 91 ? 7.459 -11.294 -17.983 1.00 93.56 91 ARG A N 1
ATOM 685 C CA . ARG A 1 91 ? 6.142 -10.705 -18.284 1.00 93.56 91 ARG A CA 1
ATOM 686 C C . ARG A 1 91 ? 5.946 -9.424 -17.490 1.00 93.56 91 ARG A C 1
ATOM 688 O O . ARG A 1 91 ? 5.581 -8.411 -18.074 1.00 93.56 91 ARG A O 1
ATOM 695 N N . THR A 1 92 ? 6.282 -9.446 -16.202 1.00 93.81 92 THR A N 1
ATOM 696 C CA . THR A 1 92 ? 6.245 -8.263 -15.329 1.00 93.81 92 THR A CA 1
ATOM 697 C C . THR A 1 92 ? 7.089 -7.123 -15.899 1.00 93.81 92 THR A C 1
ATOM 699 O O . THR A 1 92 ? 6.615 -5.992 -15.997 1.00 93.81 92 THR A O 1
ATOM 702 N N . GLN A 1 93 ? 8.313 -7.420 -16.339 1.00 95.75 93 GLN A N 1
ATOM 703 C CA . GLN A 1 93 ? 9.209 -6.436 -16.952 1.00 95.75 93 GLN A CA 1
ATOM 704 C C . GLN A 1 93 ? 8.635 -5.840 -18.246 1.00 95.75 93 GLN A C 1
ATOM 706 O O . GLN A 1 93 ? 8.640 -4.622 -18.414 1.00 95.75 93 GLN A O 1
ATOM 711 N N . ILE A 1 94 ? 8.096 -6.678 -19.141 1.00 94.56 94 ILE A N 1
ATOM 712 C CA . ILE A 1 94 ? 7.470 -6.217 -20.390 1.00 94.56 94 ILE A CA 1
ATOM 713 C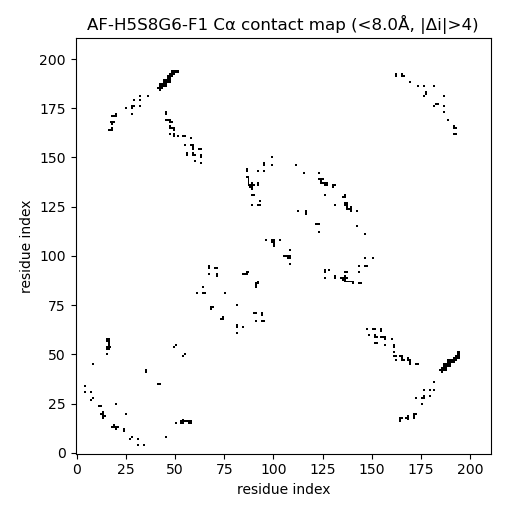 C . ILE A 1 94 ? 6.259 -5.332 -20.102 1.00 94.56 94 ILE A C 1
ATOM 715 O O . ILE A 1 94 ? 6.144 -4.255 -20.683 1.00 94.56 94 ILE A O 1
ATOM 719 N N . THR A 1 95 ? 5.371 -5.761 -19.202 1.00 94.00 95 THR A N 1
ATOM 720 C CA . THR A 1 95 ? 4.169 -4.995 -18.867 1.00 94.00 95 THR A CA 1
ATOM 721 C C . THR A 1 95 ? 4.532 -3.638 -18.269 1.00 94.00 95 THR A C 1
ATOM 723 O O . THR A 1 95 ? 3.930 -2.639 -18.651 1.00 94.00 95 THR A O 1
ATOM 726 N N . LEU A 1 96 ? 5.550 -3.561 -17.404 1.00 93.38 96 LEU A N 1
ATOM 727 C CA . LEU A 1 96 ? 6.030 -2.281 -16.874 1.00 93.38 96 LEU A CA 1
ATOM 728 C C . LEU A 1 96 ? 6.512 -1.336 -17.982 1.00 93.38 96 LEU A C 1
ATOM 730 O O . LEU A 1 96 ? 6.113 -0.173 -17.990 1.00 93.38 96 LEU A O 1
ATOM 734 N N . GLU A 1 97 ? 7.308 -1.821 -18.941 1.00 93.69 97 GLU A N 1
ATOM 735 C CA . GLU A 1 97 ? 7.767 -0.997 -20.070 1.00 93.69 97 GLU A CA 1
ATOM 736 C C . GLU A 1 97 ? 6.607 -0.503 -20.944 1.00 93.69 97 GLU A C 1
ATOM 738 O O . GLU A 1 97 ? 6.578 0.662 -21.342 1.00 93.69 97 GLU A O 1
ATOM 743 N N . GLU A 1 98 ? 5.632 -1.370 -21.227 1.00 91.38 98 GLU A N 1
ATOM 744 C CA . GLU A 1 98 ? 4.442 -1.026 -22.015 1.00 91.38 98 GLU A CA 1
ATOM 745 C C . GLU A 1 98 ? 3.595 0.045 -21.334 1.00 91.38 98 GLU A C 1
ATOM 747 O O . GLU A 1 98 ? 3.172 1.010 -21.971 1.00 91.38 98 GLU A O 1
ATOM 752 N N . GLU A 1 99 ? 3.377 -0.085 -20.028 1.00 87.69 99 GLU A N 1
ATOM 753 C CA . GLU A 1 99 ? 2.647 0.909 -19.251 1.00 87.69 99 GLU A CA 1
ATOM 754 C C . GLU A 1 99 ? 3.381 2.243 -19.162 1.00 87.69 99 GLU A C 1
ATOM 756 O O . GLU A 1 99 ? 2.742 3.298 -19.208 1.00 87.69 99 GLU A O 1
ATOM 761 N N . PHE A 1 100 ? 4.707 2.203 -19.040 1.00 87.19 100 PHE A N 1
ATOM 762 C CA . PHE A 1 100 ? 5.529 3.403 -18.978 1.00 87.19 100 PHE A CA 1
ATOM 763 C C . PHE A 1 100 ? 5.436 4.200 -20.283 1.00 87.19 100 PHE A C 1
ATOM 765 O O . PHE A 1 100 ? 5.286 5.422 -20.254 1.00 87.19 100 PHE A O 1
ATOM 772 N N . VAL A 1 101 ? 5.437 3.511 -21.428 1.00 88.38 101 VAL A N 1
ATOM 773 C CA . VAL A 1 101 ? 5.219 4.131 -22.744 1.00 88.38 101 VAL A CA 1
ATOM 774 C C . VAL A 1 101 ? 3.777 4.616 -22.903 1.00 88.38 101 VAL A C 1
ATOM 776 O O . VAL A 1 101 ? 3.570 5.727 -23.379 1.00 88.38 101 VAL A O 1
ATOM 779 N N . ALA A 1 102 ? 2.784 3.826 -22.485 1.00 86.50 102 ALA A N 1
ATOM 780 C CA . ALA A 1 102 ? 1.370 4.169 -22.645 1.00 86.50 102 ALA A CA 1
ATOM 781 C C . ALA A 1 102 ? 0.936 5.380 -21.802 1.00 86.50 102 ALA A C 1
ATOM 783 O O . ALA A 1 102 ? 0.048 6.128 -22.204 1.00 86.50 102 ALA A O 1
ATOM 784 N N . ARG A 1 103 ? 1.532 5.560 -20.617 1.00 79.56 103 ARG A N 1
ATOM 785 C CA . ARG A 1 103 ? 1.224 6.668 -19.698 1.00 79.56 103 ARG A CA 1
ATOM 786 C C . ARG A 1 103 ? 2.148 7.870 -19.892 1.00 79.56 103 ARG A C 1
ATOM 788 O O . ARG A 1 103 ? 1.799 8.982 -19.502 1.00 79.56 103 ARG A O 1
ATOM 795 N N . GLY A 1 104 ? 3.332 7.630 -20.446 1.00 75.25 104 GLY A N 1
ATOM 796 C CA . GLY A 1 104 ? 4.318 8.645 -20.771 1.00 75.25 104 GLY A CA 1
ATOM 797 C C . GLY A 1 104 ? 4.197 9.151 -22.206 1.00 75.25 104 GLY A C 1
ATOM 798 O O . GLY A 1 104 ? 3.181 9.021 -22.881 1.00 75.25 104 GLY A O 1
ATOM 799 N N . ARG A 1 105 ? 5.284 9.758 -22.676 1.00 78.12 105 ARG A N 1
ATOM 800 C CA . ARG A 1 105 ? 5.478 10.114 -24.086 1.00 78.12 105 ARG A CA 1
ATOM 801 C C . ARG A 1 105 ? 6.207 8.966 -24.796 1.00 78.12 105 ARG A C 1
ATOM 803 O O . ARG A 1 105 ? 6.880 8.189 -24.119 1.00 78.12 105 ARG A O 1
ATOM 810 N N . PRO A 1 106 ? 6.207 8.901 -26.140 1.00 77.88 106 PRO A N 1
ATOM 811 C CA . PRO A 1 106 ? 6.896 7.839 -26.884 1.00 77.88 106 PRO A CA 1
ATOM 812 C C . PRO A 1 106 ? 8.375 7.627 -26.507 1.00 77.88 106 PRO A C 1
ATOM 814 O O . PRO A 1 106 ? 8.890 6.523 -26.647 1.00 77.88 106 PRO A O 1
ATOM 817 N N . LYS A 1 107 ? 9.057 8.669 -26.004 1.00 86.69 107 LYS A N 1
ATOM 818 C CA . LYS A 1 107 ? 10.463 8.626 -25.564 1.00 86.69 107 LYS A CA 1
ATOM 819 C C . LYS A 1 107 ? 10.666 8.419 -24.059 1.00 86.69 107 LYS A C 1
ATOM 821 O O . LYS A 1 107 ? 11.804 8.231 -23.645 1.00 86.69 107 LYS A O 1
ATOM 826 N N . ALA A 1 108 ? 9.601 8.395 -23.253 1.00 87.69 108 ALA A N 1
ATOM 827 C CA . ALA A 1 108 ? 9.698 8.381 -21.790 1.00 87.69 108 ALA A CA 1
ATOM 828 C C . ALA A 1 108 ? 10.530 7.205 -21.263 1.00 87.69 108 ALA A C 1
ATOM 830 O O . ALA A 1 108 ? 11.295 7.362 -20.3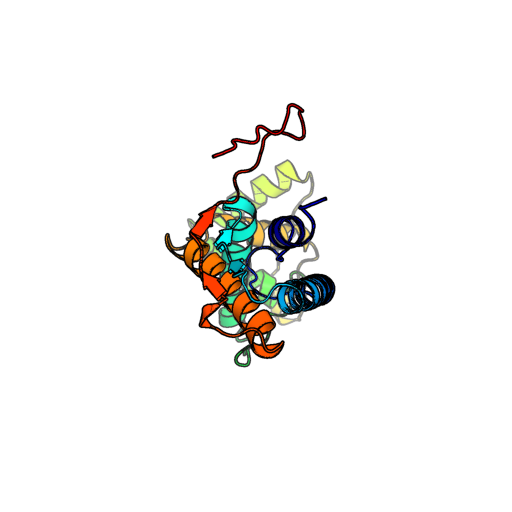21 1.00 87.69 108 ALA A O 1
ATOM 831 N N . LEU A 1 109 ? 10.418 6.037 -21.898 1.00 91.12 109 LEU A N 1
ATOM 832 C CA . LEU A 1 109 ? 11.178 4.856 -21.501 1.00 91.12 109 LEU A CA 1
ATOM 833 C C . LEU A 1 109 ? 12.688 5.012 -21.741 1.00 91.12 109 LEU A C 1
ATOM 835 O O . LEU A 1 109 ? 13.474 4.692 -20.858 1.00 91.12 109 LEU A O 1
ATOM 839 N N . ALA A 1 110 ? 13.091 5.542 -22.900 1.00 91.94 110 ALA A N 1
ATOM 840 C CA . ALA A 1 110 ? 14.501 5.787 -23.215 1.00 91.94 110 ALA A CA 1
ATOM 841 C C . ALA A 1 110 ? 15.091 6.926 -22.365 1.00 91.94 110 ALA A C 1
ATOM 843 O O . ALA A 1 110 ? 16.247 6.866 -21.958 1.00 91.94 110 ALA A O 1
ATOM 844 N N . GLU A 1 111 ? 14.292 7.954 -22.071 1.00 91.81 111 GLU A N 1
ATOM 845 C CA . GLU A 1 111 ? 14.679 9.051 -21.176 1.00 91.81 111 GLU A CA 1
ATOM 846 C C . GLU A 1 111 ? 14.878 8.552 -19.738 1.00 91.81 111 GLU A C 1
ATOM 848 O O . GLU A 1 111 ? 15.881 8.877 -19.106 1.00 91.81 111 GLU A O 1
ATOM 853 N N . PHE A 1 112 ? 13.964 7.713 -19.240 1.00 92.75 112 PHE A N 1
ATOM 854 C CA . PHE A 1 112 ? 14.092 7.087 -17.924 1.00 92.75 112 PHE A CA 1
ATOM 855 C C . PHE A 1 112 ? 15.312 6.164 -17.844 1.00 92.75 112 PHE A C 1
ATOM 857 O O . PHE A 1 112 ? 16.042 6.204 -16.858 1.00 92.75 112 PHE A O 1
ATOM 864 N N . GLU A 1 113 ? 15.557 5.362 -18.883 1.00 94.25 113 GLU A N 1
ATOM 865 C CA . GLU A 1 113 ? 16.746 4.514 -19.000 1.00 94.25 113 GLU A CA 1
ATOM 866 C C . GLU A 1 113 ? 18.033 5.339 -18.912 1.00 94.25 113 GLU A C 1
ATOM 868 O O . GLU A 1 113 ? 18.868 5.062 -18.057 1.00 94.25 113 GLU A O 1
ATOM 873 N N . ALA A 1 114 ? 18.160 6.404 -19.707 1.00 94.81 114 ALA A N 1
ATOM 874 C CA . ALA A 1 114 ? 19.340 7.266 -19.691 1.00 94.81 114 ALA A CA 1
ATOM 875 C C . ALA A 1 114 ? 19.575 7.934 -18.322 1.00 94.81 114 ALA A C 1
ATOM 877 O O . ALA A 1 114 ? 20.712 7.993 -17.850 1.00 94.81 114 ALA A O 1
ATOM 878 N N . GLU A 1 115 ? 18.514 8.413 -17.667 1.00 93.38 115 GLU A N 1
ATOM 879 C CA . GLU A 1 115 ? 18.624 9.027 -16.340 1.00 93.38 115 GLU A CA 1
ATOM 880 C C . GLU A 1 115 ? 18.982 7.994 -15.261 1.00 93.38 115 GLU A C 1
ATOM 882 O O . GLU A 1 115 ? 19.816 8.255 -14.389 1.00 93.38 115 GLU A O 1
ATOM 887 N N . TYR A 1 116 ? 18.412 6.789 -15.337 1.00 94.56 116 TYR A N 1
ATOM 888 C CA . TYR A 1 116 ? 18.764 5.699 -14.434 1.00 94.56 116 TYR A CA 1
ATOM 889 C C . TYR A 1 116 ? 20.224 5.271 -14.618 1.00 94.56 116 TYR A C 1
ATOM 891 O O . TYR A 1 116 ? 20.940 5.133 -13.634 1.00 94.56 116 TYR A O 1
ATOM 899 N N . GLU A 1 117 ? 20.707 5.110 -15.854 1.00 95.06 117 GLU A N 1
ATOM 900 C CA . GLU A 1 117 ? 22.110 4.754 -16.114 1.00 95.06 117 GLU A CA 1
ATOM 901 C C . GLU A 1 117 ? 23.076 5.805 -15.559 1.00 95.06 117 GLU A C 1
ATOM 903 O O . GLU A 1 117 ? 24.097 5.468 -14.957 1.00 95.06 117 GLU A O 1
ATOM 908 N N . LYS A 1 118 ? 22.739 7.087 -15.734 1.00 94.62 118 LYS A N 1
ATOM 909 C CA . LYS A 1 118 ? 23.533 8.211 -15.233 1.00 94.62 118 LYS A CA 1
ATOM 910 C C . LYS A 1 118 ? 23.594 8.240 -13.706 1.00 94.62 118 LYS A C 1
ATOM 912 O O . LYS A 1 118 ? 24.654 8.510 -13.150 1.00 94.62 118 LYS A O 1
ATOM 917 N N . THR A 1 119 ? 22.474 7.984 -13.035 1.00 92.06 119 THR A N 1
ATOM 918 C CA . THR A 1 119 ? 22.390 8.025 -11.566 1.00 92.06 119 THR A CA 1
ATOM 919 C C . THR A 1 119 ? 22.947 6.762 -10.913 1.00 92.06 119 THR A C 1
ATOM 921 O O . THR A 1 119 ? 23.623 6.854 -9.892 1.00 92.06 119 THR A O 1
ATOM 924 N N . ALA A 1 120 ? 22.714 5.591 -11.508 1.00 91.31 120 ALA A N 1
ATOM 925 C CA . ALA A 1 120 ? 23.193 4.306 -11.007 1.00 91.31 120 ALA A CA 1
ATOM 926 C C . ALA A 1 120 ? 24.648 3.999 -11.404 1.00 91.31 120 ALA A C 1
ATOM 928 O O . ALA A 1 120 ? 25.260 3.114 -10.810 1.00 91.31 120 ALA A O 1
ATOM 929 N N . GLY A 1 121 ? 25.201 4.687 -12.410 1.00 90.75 121 GLY A N 1
ATOM 930 C CA . GLY A 1 121 ? 26.556 4.448 -12.920 1.00 90.75 121 GLY A CA 1
ATOM 931 C C . GLY A 1 121 ? 26.722 3.101 -13.633 1.00 90.75 121 GLY A C 1
ATOM 932 O O . GLY A 1 121 ? 27.838 2.600 -13.758 1.00 90.75 121 GLY A O 1
ATOM 933 N N . LEU A 1 122 ? 25.622 2.490 -14.079 1.00 90.88 122 LEU A N 1
ATOM 934 C CA . LEU A 1 122 ? 25.581 1.155 -14.675 1.00 90.88 122 LEU A CA 1
ATOM 935 C C . LEU A 1 122 ? 24.796 1.194 -15.982 1.00 90.88 122 LEU A C 1
ATOM 937 O O . LEU A 1 122 ? 23.799 1.902 -16.080 1.00 90.88 122 LEU A O 1
ATOM 941 N N . LYS A 1 123 ? 25.224 0.401 -16.969 1.00 93.56 123 LYS A N 1
ATOM 942 C CA . LYS A 1 123 ? 24.471 0.215 -18.213 1.00 93.56 123 LYS A CA 1
ATOM 943 C C . LYS A 1 123 ? 23.291 -0.720 -17.993 1.00 93.56 123 LYS A C 1
ATOM 945 O O . LYS A 1 123 ? 23.475 -1.824 -17.483 1.00 93.56 123 LYS A O 1
ATOM 950 N N . VAL A 1 124 ? 22.106 -0.279 -18.400 1.00 93.81 124 VAL A N 1
ATOM 951 C CA . VAL A 1 124 ? 20.871 -1.051 -18.302 1.00 93.81 124 VAL A CA 1
ATOM 952 C C . VAL A 1 124 ? 20.757 -1.964 -19.517 1.00 93.81 124 VAL A C 1
ATOM 954 O O . VAL A 1 124 ? 21.013 -1.603 -20.662 1.00 93.81 124 VAL A O 1
ATOM 957 N N . ARG A 1 125 ? 20.339 -3.193 -19.261 1.00 94.50 125 ARG A N 1
ATOM 958 C CA . ARG A 1 125 ? 20.024 -4.223 -20.234 1.00 94.50 125 ARG A CA 1
ATOM 959 C C . ARG A 1 125 ? 18.553 -4.553 -20.104 1.00 94.50 125 ARG A C 1
ATOM 961 O O . ARG A 1 125 ? 18.149 -5.389 -19.301 1.00 94.50 125 ARG A O 1
ATOM 968 N N . ARG A 1 126 ? 17.737 -3.916 -20.930 1.00 94.56 126 ARG A N 1
ATOM 969 C CA . ARG A 1 126 ? 16.291 -4.135 -20.929 1.00 94.56 126 ARG A CA 1
ATOM 970 C C . ARG A 1 126 ? 15.892 -5.544 -21.355 1.00 94.56 126 ARG A C 1
ATOM 972 O O . ARG A 1 126 ? 16.639 -6.274 -22.013 1.00 94.56 126 ARG A O 1
ATOM 979 N N . VAL A 1 127 ? 14.678 -5.918 -20.970 1.00 94.88 127 VAL A N 1
ATOM 980 C CA . VAL A 1 127 ? 14.049 -7.178 -21.335 1.00 94.88 127 VAL A CA 1
ATOM 981 C C . VAL A 1 127 ? 13.903 -7.231 -22.848 1.00 94.88 127 VAL A C 1
ATOM 983 O O . VAL A 1 127 ? 13.319 -6.362 -23.496 1.00 94.88 127 VAL A O 1
ATOM 986 N N . ASN A 1 128 ? 14.460 -8.275 -23.444 1.00 93.81 128 ASN A N 1
ATOM 987 C CA . ASN A 1 128 ? 14.315 -8.502 -24.868 1.00 93.81 128 ASN A CA 1
ATOM 988 C C . ASN A 1 128 ? 13.044 -9.325 -25.110 1.00 93.81 128 ASN A C 1
ATOM 990 O O . ASN A 1 128 ? 12.937 -10.451 -24.629 1.00 93.81 128 ASN A O 1
ATOM 994 N N . ARG A 1 129 ? 12.094 -8.796 -25.893 1.00 92.12 129 ARG A N 1
ATOM 995 C CA . ARG A 1 129 ? 10.805 -9.462 -26.167 1.00 92.12 129 ARG A CA 1
ATOM 996 C C . ARG A 1 129 ? 10.948 -10.852 -26.795 1.00 92.12 129 ARG A C 1
ATOM 998 O O . ARG A 1 129 ? 10.098 -11.702 -26.555 1.00 92.12 129 ARG A O 1
ATOM 1005 N N . TRP A 1 130 ? 11.983 -11.093 -27.600 1.00 90.62 130 TRP A N 1
ATOM 1006 C CA . TRP A 1 130 ? 12.253 -12.420 -28.160 1.00 90.62 130 TRP A CA 1
ATOM 1007 C C . TRP A 1 130 ? 12.723 -13.388 -27.071 1.00 90.62 130 TRP A C 1
ATOM 1009 O O . TRP A 1 130 ? 12.163 -14.471 -26.927 1.00 90.62 130 TRP A O 1
ATOM 1019 N N . LEU A 1 131 ? 13.693 -12.973 -26.250 1.00 91.56 131 LEU A N 1
ATOM 1020 C CA . LEU A 1 131 ? 14.198 -13.790 -25.141 1.00 91.56 131 LEU A CA 1
ATOM 1021 C C . LEU A 1 131 ? 13.133 -14.035 -24.060 1.00 91.56 131 LEU A C 1
ATOM 1023 O O . LEU A 1 131 ? 13.072 -15.126 -23.500 1.00 91.56 131 LEU A O 1
ATOM 1027 N N . ALA A 1 132 ? 12.241 -13.074 -23.827 1.00 92.06 132 ALA A N 1
ATOM 1028 C CA . ALA A 1 132 ? 11.129 -13.213 -22.894 1.00 92.06 132 ALA A CA 1
ATOM 1029 C C . ALA A 1 132 ? 10.130 -14.303 -23.307 1.00 92.06 132 ALA A C 1
ATOM 1031 O O . ALA A 1 132 ? 9.596 -14.994 -22.442 1.00 92.06 132 ALA A O 1
ATOM 1032 N N . ARG A 1 133 ? 9.916 -14.529 -24.615 1.00 89.56 133 ARG A N 1
ATOM 1033 C CA . ARG A 1 133 ? 9.111 -15.673 -25.095 1.00 89.56 133 ARG A CA 1
ATOM 1034 C C . ARG A 1 133 ? 9.748 -17.020 -24.754 1.00 89.56 133 ARG A C 1
ATOM 1036 O O . ARG A 1 133 ? 9.038 -18.013 -24.670 1.00 89.56 133 ARG A O 1
ATOM 1043 N N . LEU A 1 134 ? 11.060 -17.040 -24.521 1.00 90.94 134 LEU A N 1
ATOM 1044 C CA . LEU A 1 134 ? 11.815 -18.195 -24.028 1.00 90.94 134 LEU A CA 1
ATOM 1045 C C . LEU A 1 134 ? 11.922 -18.211 -22.490 1.00 90.94 134 LEU A C 1
ATOM 1047 O O . LEU A 1 134 ? 12.751 -18.931 -21.941 1.00 90.94 134 LEU A O 1
ATOM 1051 N N . GLY A 1 135 ? 11.139 -17.381 -21.791 1.00 86.94 135 GLY A N 1
ATOM 1052 C CA . GLY A 1 135 ? 11.139 -17.275 -20.330 1.00 86.94 135 GLY A CA 1
ATOM 1053 C C . GLY A 1 135 ? 12.321 -16.502 -19.739 1.00 86.94 135 GLY A C 1
ATOM 1054 O O . GLY A 1 135 ? 12.499 -16.507 -18.525 1.00 86.94 135 GLY A O 1
ATOM 1055 N N . ARG A 1 136 ? 13.148 -15.836 -20.557 1.00 92.75 136 ARG A N 1
ATOM 1056 C CA . ARG A 1 136 ? 14.321 -15.097 -20.067 1.00 92.75 136 ARG A CA 1
ATOM 1057 C C . ARG A 1 136 ? 13.989 -13.635 -19.793 1.00 92.75 136 ARG A C 1
ATOM 1059 O O . ARG A 1 136 ? 13.685 -12.875 -20.711 1.00 92.75 136 ARG A O 1
ATOM 1066 N N . ALA A 1 137 ? 14.110 -13.253 -18.529 1.00 94.88 137 ALA A N 1
ATOM 1067 C CA . ALA A 1 137 ? 14.011 -11.877 -18.071 1.00 94.88 137 ALA A CA 1
ATOM 1068 C C . ALA A 1 137 ? 15.343 -11.125 -18.225 1.00 94.88 137 ALA A C 1
ATOM 1070 O O . ALA A 1 137 ? 16.409 -11.720 -18.410 1.00 94.88 137 ALA A O 1
ATOM 1071 N N . SER A 1 138 ? 15.281 -9.802 -18.125 1.00 94.75 138 SER A N 1
ATOM 1072 C CA . SER A 1 138 ? 16.454 -8.975 -17.869 1.00 94.75 138 SER A CA 1
ATOM 1073 C C . SER A 1 138 ? 16.999 -9.239 -16.457 1.00 94.75 138 SER A C 1
ATOM 1075 O O . SER A 1 138 ? 16.208 -9.407 -15.521 1.00 94.75 138 SER A O 1
ATOM 1077 N N . PRO A 1 139 ? 18.333 -9.233 -16.279 1.00 93.25 139 PRO A N 1
ATOM 1078 C CA . PRO A 1 139 ? 18.956 -9.325 -14.962 1.00 93.25 139 PRO A CA 1
ATOM 1079 C C . PRO A 1 139 ? 18.819 -8.038 -14.130 1.00 93.25 139 PRO A C 1
ATOM 1081 O O . PRO A 1 139 ? 19.051 -8.075 -12.923 1.00 93.25 139 PRO A O 1
ATOM 1084 N N . ASP A 1 140 ? 18.424 -6.910 -14.730 1.00 95.12 140 ASP A N 1
ATOM 1085 C CA . ASP A 1 140 ? 18.440 -5.596 -14.078 1.00 95.12 140 ASP A CA 1
ATOM 1086 C C . ASP A 1 140 ? 17.161 -5.340 -13.279 1.00 95.12 140 ASP A C 1
ATOM 1088 O O . ASP A 1 140 ? 16.408 -4.393 -13.500 1.00 95.12 140 ASP A O 1
ATOM 1092 N N . VAL A 1 141 ? 16.918 -6.197 -12.290 1.00 94.94 141 VAL A N 1
ATOM 1093 C CA . VAL A 1 141 ? 15.739 -6.149 -11.412 1.00 94.94 141 VAL A CA 1
ATOM 1094 C C . VAL A 1 141 ? 15.583 -4.782 -10.729 1.00 94.94 141 VAL A C 1
ATOM 1096 O O . VAL A 1 141 ? 14.464 -4.298 -10.546 1.00 94.94 141 VAL A O 1
ATOM 1099 N N . ALA A 1 142 ? 16.695 -4.134 -10.369 1.00 94.81 142 ALA A N 1
ATOM 1100 C CA . ALA A 1 142 ? 16.694 -2.812 -9.742 1.00 94.81 142 ALA A CA 1
ATOM 1101 C C . ALA A 1 142 ? 16.130 -1.715 -10.666 1.00 94.81 142 ALA A C 1
ATOM 1103 O O . ALA A 1 142 ? 15.378 -0.862 -10.195 1.00 94.81 142 ALA A O 1
ATOM 1104 N N . PHE A 1 143 ? 16.400 -1.790 -11.975 1.00 95.62 143 PHE A N 1
ATOM 1105 C CA . PHE A 1 143 ? 15.852 -0.864 -12.968 1.00 95.62 143 PHE A CA 1
ATOM 1106 C C . PHE A 1 143 ? 14.322 -0.970 -13.040 1.00 95.62 143 PHE A C 1
ATOM 1108 O O . PHE A 1 143 ? 13.617 0.036 -12.957 1.00 95.62 143 PHE A O 1
ATOM 1115 N N . TYR A 1 144 ? 13.786 -2.193 -13.091 1.00 95.81 144 TYR A N 1
ATOM 1116 C CA . TYR A 1 144 ? 12.335 -2.418 -13.111 1.00 95.81 144 TYR A CA 1
ATOM 1117 C C . TYR A 1 144 ? 11.648 -2.029 -11.802 1.00 95.81 144 TYR A C 1
ATOM 1119 O O . TYR A 1 144 ? 10.539 -1.493 -11.821 1.00 95.81 144 TYR A O 1
ATOM 1127 N N . ARG A 1 145 ? 12.317 -2.229 -10.660 1.00 95.06 145 ARG A N 1
ATOM 1128 C CA . ARG A 1 145 ? 11.836 -1.721 -9.370 1.00 95.06 145 ARG A CA 1
ATOM 1129 C C . ARG A 1 145 ? 11.767 -0.192 -9.372 1.00 95.06 145 ARG A C 1
ATOM 1131 O O . ARG A 1 145 ? 10.750 0.356 -8.960 1.00 95.06 145 ARG A O 1
ATOM 1138 N N . ALA A 1 146 ? 12.799 0.491 -9.865 1.00 94.31 146 ALA A N 1
ATOM 1139 C CA . ALA A 1 146 ? 12.808 1.950 -9.967 1.00 94.31 146 ALA A CA 1
ATOM 1140 C C . ALA A 1 146 ? 11.716 2.471 -10.917 1.00 94.31 146 ALA A C 1
ATOM 1142 O O . ALA A 1 146 ? 11.053 3.461 -10.615 1.00 94.31 146 ALA A O 1
ATOM 1143 N N . MET A 1 147 ? 11.464 1.771 -12.026 1.00 93.44 147 MET A N 1
ATOM 1144 C CA . MET A 1 147 ? 10.372 2.100 -12.945 1.00 93.44 147 MET A CA 1
ATOM 1145 C C . MET A 1 147 ? 8.999 1.991 -12.269 1.00 93.44 147 MET A C 1
ATOM 1147 O O . MET A 1 147 ? 8.144 2.863 -12.439 1.00 93.44 147 MET A O 1
ATOM 1151 N N . PHE A 1 148 ? 8.789 0.949 -11.459 1.00 93.50 148 PHE A N 1
ATOM 1152 C CA . PHE A 1 148 ? 7.569 0.815 -10.664 1.00 93.50 148 PHE A CA 1
ATOM 1153 C C . PHE A 1 148 ? 7.443 1.926 -9.614 1.00 93.50 148 PHE A C 1
ATOM 1155 O O . PHE A 1 148 ? 6.372 2.503 -9.465 1.00 93.50 148 PHE A O 1
ATOM 1162 N N . GLU A 1 149 ? 8.528 2.293 -8.934 1.00 92.69 149 GLU A N 1
ATOM 1163 C CA . GLU A 1 149 ? 8.533 3.411 -7.980 1.00 92.69 149 GLU A CA 1
ATOM 1164 C C . GLU A 1 149 ? 8.170 4.749 -8.641 1.00 92.69 149 GLU A C 1
ATOM 1166 O O . GLU A 1 149 ? 7.357 5.513 -8.114 1.00 92.69 149 GLU A O 1
ATOM 1171 N N . GLN A 1 150 ? 8.680 4.998 -9.848 1.00 91.12 150 GLN A N 1
ATOM 1172 C CA . GLN A 1 150 ? 8.292 6.162 -10.641 1.00 91.12 150 GLN A CA 1
ATOM 1173 C C . GLN A 1 150 ? 6.790 6.147 -10.970 1.00 91.12 150 GLN A C 1
ATOM 1175 O O . GLN A 1 150 ? 6.113 7.173 -10.863 1.00 91.12 150 GLN A O 1
ATOM 1180 N N . ARG A 1 151 ? 6.230 4.977 -11.308 1.00 89.38 151 ARG A N 1
ATOM 1181 C CA . ARG A 1 151 ? 4.781 4.812 -11.500 1.00 89.38 151 ARG A CA 1
ATOM 1182 C C . ARG A 1 151 ? 4.002 5.132 -10.224 1.00 89.38 151 ARG A C 1
ATOM 1184 O O . ARG A 1 151 ? 2.984 5.817 -10.312 1.00 89.38 151 ARG A O 1
ATOM 1191 N N . VAL A 1 152 ? 4.456 4.661 -9.061 1.00 91.88 152 VAL A N 1
ATOM 1192 C CA . VAL A 1 152 ? 3.819 4.952 -7.764 1.00 91.88 152 VAL A CA 1
ATOM 1193 C C . VAL A 1 152 ? 3.765 6.458 -7.510 1.00 91.88 152 VAL A C 1
ATOM 1195 O O . VAL A 1 152 ? 2.743 6.957 -7.041 1.00 91.88 152 VAL A O 1
ATOM 1198 N N . ALA A 1 153 ? 4.817 7.200 -7.864 1.00 88.88 153 ALA A N 1
ATOM 1199 C CA . ALA A 1 153 ? 4.846 8.655 -7.721 1.00 88.88 153 ALA A CA 1
ATOM 1200 C C . ALA A 1 153 ? 3.791 9.372 -8.590 1.00 88.88 153 ALA A C 1
ATOM 1202 O O . ALA A 1 153 ? 3.238 10.386 -8.166 1.00 88.88 153 ALA A O 1
ATOM 1203 N N . TRP A 1 154 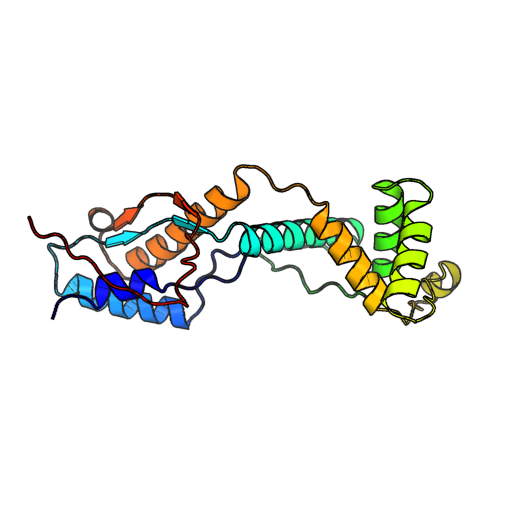? 3.475 8.836 -9.773 1.00 83.81 154 TRP A N 1
ATOM 1204 C CA . TRP A 1 154 ? 2.467 9.385 -10.694 1.00 83.81 154 TRP A CA 1
ATOM 1205 C C . TRP A 1 154 ? 1.047 8.861 -10.467 1.00 83.81 154 TRP A C 1
ATOM 1207 O O . TRP A 1 154 ? 0.114 9.252 -11.177 1.00 83.81 154 TRP A O 1
ATOM 1217 N N . GLU A 1 155 ? 0.859 7.938 -9.528 1.00 86.88 155 GLU A N 1
ATOM 1218 C CA . GLU A 1 155 ? -0.444 7.339 -9.288 1.00 86.88 155 GLU A CA 1
ATOM 1219 C C . GLU A 1 155 ? -1.357 8.342 -8.564 1.00 86.88 155 GLU A C 1
ATOM 1221 O O . GLU A 1 155 ? -1.037 8.769 -7.452 1.00 86.88 155 GLU A O 1
ATOM 1226 N N . PRO A 1 156 ? -2.500 8.754 -9.148 1.00 88.62 156 PRO A N 1
ATOM 1227 C CA . PRO A 1 156 ? -3.389 9.683 -8.475 1.00 88.62 156 PRO A CA 1
ATOM 1228 C C . PRO A 1 156 ? -4.018 9.000 -7.262 1.00 88.62 156 PRO A C 1
ATOM 1230 O O . PRO A 1 156 ? -4.567 7.892 -7.354 1.00 88.62 156 PRO A O 1
ATOM 1233 N N . LEU A 1 157 ? -3.962 9.701 -6.133 1.00 90.19 157 LEU A N 1
ATOM 1234 C CA . LEU A 1 157 ? -4.642 9.332 -4.903 1.00 90.19 157 LEU A CA 1
ATOM 1235 C C . LEU A 1 157 ? -5.873 10.227 -4.747 1.00 90.19 157 LEU A C 1
ATOM 1237 O O . LEU A 1 157 ? -5.767 11.443 -4.894 1.00 90.19 157 LEU A O 1
ATOM 1241 N N . SER A 1 158 ? -7.040 9.635 -4.481 1.00 90.94 158 SER A N 1
ATOM 1242 C CA . SER A 1 158 ? -8.254 10.433 -4.281 1.00 90.94 158 SER A CA 1
ATOM 1243 C C . SER A 1 158 ? -8.124 11.318 -3.038 1.00 90.94 158 SER A C 1
ATOM 1245 O O . SER A 1 158 ? -7.487 10.922 -2.058 1.00 90.94 158 SER A O 1
ATOM 1247 N N . ALA A 1 159 ? -8.782 12.480 -3.054 1.00 85.75 159 ALA A N 1
ATOM 1248 C CA . ALA A 1 159 ? -8.778 13.415 -1.929 1.00 85.75 159 ALA A CA 1
ATOM 1249 C C . ALA A 1 159 ? -9.336 12.802 -0.628 1.00 85.75 159 ALA A C 1
ATOM 1251 O O . ALA A 1 159 ? -8.982 13.241 0.461 1.00 85.75 159 ALA A O 1
ATOM 1252 N N . THR A 1 160 ? -10.172 11.763 -0.727 1.00 93.50 160 THR A N 1
ATOM 1253 C CA . THR A 1 160 ? -10.793 11.084 0.420 1.00 93.50 160 THR A CA 1
ATOM 1254 C C . THR A 1 160 ? -10.070 9.803 0.834 1.00 93.50 160 THR A C 1
ATOM 1256 O O . THR A 1 160 ? -10.448 9.178 1.818 1.00 93.50 160 THR A O 1
ATOM 1259 N N . ALA A 1 161 ? -9.023 9.377 0.118 1.00 95.31 161 ALA A N 1
ATOM 1260 C CA . ALA A 1 161 ? -8.403 8.073 0.361 1.00 95.31 161 ALA A CA 1
ATOM 1261 C C . ALA A 1 161 ? -7.787 7.965 1.767 1.00 95.31 161 ALA A C 1
ATOM 1263 O O . ALA A 1 161 ? -7.910 6.932 2.426 1.00 95.31 161 ALA A O 1
ATOM 1264 N N . LEU A 1 162 ? -7.144 9.041 2.223 1.00 95.69 162 LEU A N 1
ATOM 1265 C CA . LEU A 1 162 ? -6.490 9.106 3.528 1.00 95.69 162 LEU A CA 1
ATOM 1266 C C . LEU A 1 162 ? -7.494 9.226 4.677 1.00 95.69 162 LEU A C 1
ATOM 1268 O O . LEU A 1 162 ? -7.359 8.542 5.691 1.00 95.69 162 LEU A O 1
ATOM 1272 N N . THR A 1 163 ? -8.541 10.034 4.503 1.00 95.88 163 THR A N 1
ATOM 1273 C CA . THR A 1 163 ? -9.606 10.156 5.505 1.00 95.88 163 THR A CA 1
ATOM 1274 C C . THR A 1 163 ? -10.401 8.857 5.619 1.00 95.88 163 THR A C 1
ATOM 1276 O O . THR A 1 163 ? -10.675 8.411 6.730 1.00 95.88 163 THR A O 1
ATOM 1279 N N . ALA A 1 164 ? -10.666 8.179 4.499 1.00 96.31 164 ALA A N 1
ATOM 1280 C CA . ALA A 1 164 ? -11.276 6.853 4.493 1.00 96.31 164 ALA A CA 1
ATOM 1281 C C . ALA A 1 164 ? -10.388 5.799 5.176 1.00 96.31 164 ALA A C 1
ATOM 1283 O O . ALA A 1 164 ? -10.899 4.948 5.899 1.00 96.31 164 ALA A O 1
ATOM 1284 N N . LEU A 1 165 ? -9.061 5.846 4.993 1.00 96.00 165 LEU A N 1
ATOM 1285 C CA . LEU A 1 165 ? -8.139 4.963 5.718 1.00 96.00 165 LEU A CA 1
ATOM 1286 C C . LEU A 1 165 ? -8.228 5.180 7.232 1.00 96.00 165 LEU A C 1
ATOM 1288 O O . LEU A 1 165 ? -8.323 4.215 7.986 1.00 96.00 165 LEU A O 1
ATOM 1292 N N . ALA A 1 166 ? -8.238 6.433 7.681 1.00 94.50 166 ALA A N 1
ATOM 1293 C CA . ALA A 1 166 ? -8.379 6.745 9.097 1.00 94.50 166 ALA A CA 1
ATOM 1294 C C . ALA A 1 166 ? -9.723 6.286 9.679 1.00 94.50 166 ALA A C 1
ATOM 1296 O O . ALA A 1 166 ? -9.746 5.757 10.787 1.00 94.50 166 ALA A O 1
ATOM 1297 N N . GLN A 1 167 ? -10.818 6.409 8.925 1.00 96.06 167 GLN A N 1
ATOM 1298 C CA . GLN A 1 167 ? -12.125 5.877 9.327 1.00 96.06 167 GLN A CA 1
ATOM 1299 C C . GLN A 1 167 ? -12.110 4.351 9.453 1.00 96.06 167 GLN A C 1
ATOM 1301 O O . GLN A 1 167 ? -12.603 3.813 10.442 1.00 96.06 167 GLN A O 1
ATOM 1306 N N . ARG A 1 168 ? -11.490 3.641 8.502 1.00 96.00 168 ARG A N 1
ATOM 1307 C CA . ARG A 1 168 ? -11.323 2.182 8.592 1.00 96.00 168 ARG A CA 1
ATOM 1308 C C . ARG A 1 168 ? -10.499 1.770 9.814 1.00 96.00 168 ARG A C 1
ATOM 1310 O O . ARG A 1 168 ? -10.875 0.844 10.521 1.00 96.00 168 ARG A O 1
ATOM 1317 N N . ARG A 1 169 ? -9.432 2.510 10.135 1.00 94.75 169 ARG A N 1
ATOM 1318 C CA . ARG A 1 169 ? -8.646 2.300 11.366 1.00 94.75 169 ARG A CA 1
ATOM 1319 C C . ARG A 1 169 ? -9.487 2.487 12.629 1.00 94.75 169 ARG A C 1
ATOM 1321 O O . ARG A 1 169 ? -9.406 1.659 13.533 1.00 94.75 169 ARG A O 1
ATOM 1328 N N . GLN A 1 170 ? -10.325 3.529 12.684 1.00 93.81 170 GLN A N 1
ATOM 1329 C CA . GLN A 1 170 ? -11.271 3.712 13.793 1.00 93.81 170 GLN A CA 1
ATOM 1330 C C . GLN A 1 170 ? -12.197 2.504 13.916 1.00 93.81 170 GLN A C 1
ATOM 1332 O O . GLN A 1 170 ? -12.335 1.956 15.004 1.00 93.81 170 GLN A O 1
ATOM 1337 N N . GLN A 1 171 ? -12.783 2.054 12.805 1.00 94.81 171 GLN A N 1
ATOM 1338 C CA . GLN A 1 171 ? -13.674 0.894 12.784 1.00 94.81 171 GLN A CA 1
ATOM 1339 C C . GLN A 1 171 ? -12.972 -0.384 13.258 1.00 94.81 171 GLN A C 1
ATOM 1341 O O . GLN A 1 171 ? -13.557 -1.133 14.034 1.00 94.81 171 GLN A O 1
ATOM 1346 N N . ALA A 1 172 ? -11.715 -0.611 12.865 1.00 94.06 172 ALA A N 1
ATOM 1347 C CA . ALA A 1 172 ? -10.928 -1.753 13.326 1.00 94.06 172 ALA A CA 1
ATOM 1348 C C . ALA A 1 172 ? -10.736 -1.743 14.853 1.00 94.06 172 ALA A C 1
ATOM 1350 O O . ALA A 1 172 ? -10.913 -2.771 15.504 1.00 94.06 172 ALA A O 1
ATOM 1351 N N . ILE A 1 173 ? -10.437 -0.580 15.440 1.00 92.69 173 ILE A N 1
ATOM 1352 C CA . ILE A 1 173 ? -10.299 -0.425 16.897 1.00 92.69 173 ILE A CA 1
ATOM 1353 C C . ILE A 1 173 ? -11.645 -0.606 17.600 1.00 92.69 173 ILE A C 1
ATOM 1355 O O . ILE A 1 173 ? -11.729 -1.361 18.566 1.00 92.69 173 ILE A O 1
ATOM 1359 N N . VAL A 1 174 ? -12.696 0.060 17.109 1.00 93.25 174 VAL A N 1
ATOM 1360 C CA . VAL A 1 174 ? -14.061 -0.064 17.643 1.00 93.25 174 VAL A CA 1
ATOM 1361 C C . VAL A 1 174 ? -14.468 -1.531 17.671 1.00 93.25 174 VAL A C 1
ATOM 1363 O O . VAL A 1 174 ? -14.922 -2.000 18.708 1.00 93.25 174 VAL A O 1
ATOM 1366 N N . LYS A 1 175 ? -14.214 -2.268 16.583 1.00 93.25 175 LYS A N 1
ATOM 1367 C CA . LYS A 1 175 ? -14.513 -3.695 16.491 1.00 93.25 175 LYS A CA 1
ATOM 1368 C C . LYS A 1 175 ? -13.823 -4.498 17.596 1.00 93.25 175 LYS A C 1
ATOM 1370 O O . LYS A 1 175 ? -14.479 -5.291 18.259 1.00 93.25 175 LYS A O 1
ATOM 1375 N N . VAL A 1 176 ? -12.526 -4.286 17.827 1.00 91.69 176 VAL A N 1
ATOM 1376 C CA . VAL A 1 176 ? -11.798 -5.001 18.893 1.00 91.69 176 VAL A CA 1
ATOM 1377 C C . VAL A 1 176 ? -12.369 -4.671 20.275 1.00 91.69 176 VAL A C 1
ATOM 1379 O O . VAL A 1 176 ? -12.526 -5.565 21.103 1.00 91.69 176 VAL A O 1
ATOM 1382 N N . LEU A 1 177 ? -12.720 -3.408 20.528 1.00 90.81 177 LEU A N 1
ATOM 1383 C CA . LEU A 1 177 ? -13.312 -2.988 21.801 1.00 90.81 177 LEU A CA 1
ATOM 1384 C C . LEU A 1 177 ? -14.699 -3.610 22.027 1.00 90.81 177 LEU A C 1
ATOM 1386 O O . LEU A 1 177 ? -14.975 -4.091 23.128 1.00 90.81 177 LEU A O 1
ATOM 1390 N N . THR A 1 178 ? -15.547 -3.641 20.996 1.00 92.62 178 THR A N 1
ATOM 1391 C CA . THR A 1 178 ? -16.874 -4.269 21.068 1.00 92.62 178 THR A CA 1
ATOM 1392 C C . THR A 1 178 ? -16.782 -5.787 21.189 1.00 92.62 178 THR A C 1
ATOM 1394 O O . THR A 1 178 ? -17.483 -6.366 22.012 1.00 92.62 178 THR A O 1
ATOM 1397 N N . ASP A 1 179 ? -15.881 -6.439 20.442 1.00 92.19 179 ASP A N 1
ATOM 1398 C CA . ASP A 1 179 ? -15.640 -7.889 20.536 1.00 92.19 179 ASP A CA 1
ATOM 1399 C C . ASP A 1 179 ? -15.154 -8.277 21.945 1.00 92.19 179 ASP A C 1
ATOM 1401 O O . ASP A 1 179 ? -15.450 -9.359 22.449 1.00 92.19 179 ASP A O 1
ATOM 1405 N N . ALA A 1 180 ? -14.436 -7.370 22.615 1.00 89.19 180 ALA A N 1
ATOM 1406 C CA . ALA A 1 180 ? -13.997 -7.530 23.994 1.00 89.19 180 ALA A CA 1
ATOM 1407 C C . ALA A 1 180 ? -15.082 -7.168 25.035 1.00 89.19 180 ALA A C 1
ATOM 1409 O O . ALA A 1 180 ? -14.807 -7.172 26.239 1.00 89.19 180 ALA A O 1
ATOM 1410 N N . GLY A 1 181 ? -16.312 -6.871 24.607 1.00 89.19 181 GLY A N 1
ATOM 1411 C CA . GLY A 1 181 ? -17.472 -6.651 25.473 1.00 89.19 181 GLY A CA 1
ATOM 1412 C C . GLY A 1 181 ? -17.537 -5.273 26.133 1.00 89.19 181 GLY A C 1
ATOM 1413 O O . GLY A 1 181 ? -18.090 -5.158 27.223 1.00 89.19 181 GLY A O 1
ATOM 1414 N N . ILE A 1 182 ? -16.932 -4.241 25.536 1.00 90.94 182 ILE A N 1
ATOM 1415 C CA . ILE A 1 182 ? -17.220 -2.852 25.917 1.00 90.94 182 ILE A CA 1
ATOM 1416 C C . ILE A 1 182 ? -18.523 -2.418 25.240 1.00 90.94 182 ILE A C 1
ATOM 1418 O O . ILE A 1 182 ? -18.669 -2.578 24.028 1.00 90.94 182 ILE A O 1
ATOM 1422 N N . ASP A 1 183 ? -19.442 -1.845 26.018 1.00 90.56 183 ASP A N 1
ATOM 1423 C CA . ASP A 1 183 ? -20.712 -1.326 25.508 1.00 90.56 183 ASP A CA 1
ATOM 1424 C C . ASP A 1 183 ? -20.484 -0.224 24.460 1.00 90.56 183 ASP A C 1
ATOM 1426 O O . ASP A 1 183 ? -19.621 0.646 24.613 1.00 90.56 183 ASP A O 1
ATOM 1430 N N . SER A 1 184 ? -21.253 -0.255 23.369 1.00 88.62 184 SER A N 1
ATOM 1431 C CA . SER A 1 184 ? -21.060 0.653 22.231 1.00 88.62 184 SER A CA 1
ATOM 1432 C C . SER A 1 184 ? -21.319 2.123 22.569 1.00 88.62 184 SER A C 1
ATOM 1434 O O . SER A 1 184 ? -20.728 3.000 21.952 1.00 88.62 184 SER A O 1
ATOM 1436 N N . ASP A 1 185 ? -22.172 2.404 23.556 1.00 91.25 185 ASP A N 1
ATOM 1437 C CA . ASP A 1 185 ? -22.424 3.754 24.081 1.00 91.25 185 ASP A CA 1
ATOM 1438 C C . ASP A 1 185 ? -21.196 4.352 24.792 1.00 91.25 185 ASP A C 1
ATOM 1440 O O . ASP A 1 185 ? -21.048 5.571 24.882 1.00 91.25 185 ASP A O 1
ATOM 1444 N N . ARG A 1 186 ? -20.271 3.498 25.248 1.00 90.25 186 ARG A N 1
ATOM 1445 C CA . ARG A 1 186 ? -18.996 3.886 25.859 1.00 90.25 186 ARG A CA 1
ATOM 1446 C C . ARG A 1 186 ? -17.865 4.033 24.845 1.00 90.25 186 ARG A C 1
ATOM 1448 O O . ARG A 1 186 ? -16.741 4.333 25.253 1.00 90.25 186 ARG A O 1
ATOM 1455 N N . ILE A 1 187 ? -18.126 3.842 23.551 1.00 92.06 187 ILE A N 1
ATOM 1456 C CA . ILE A 1 187 ? -17.140 3.983 22.478 1.00 92.06 187 ILE A CA 1
ATOM 1457 C C . ILE A 1 187 ? -17.562 5.131 21.564 1.00 92.06 187 ILE A C 1
ATOM 1459 O O . ILE A 1 187 ? -18.576 5.069 20.878 1.00 92.06 187 ILE A O 1
ATOM 1463 N N . VAL A 1 188 ? -16.747 6.180 21.514 1.00 90.94 188 VAL A N 1
ATOM 1464 C CA . VAL A 1 188 ? -17.012 7.370 20.701 1.00 90.94 188 VAL A CA 1
ATOM 1465 C C . VAL A 1 188 ? -15.967 7.467 19.598 1.00 90.94 188 VAL A C 1
ATOM 1467 O O . VAL A 1 188 ? -14.766 7.482 19.864 1.00 90.94 188 VAL A O 1
ATOM 1470 N N . THR A 1 189 ? -16.389 7.569 18.340 1.00 89.88 189 THR A N 1
ATOM 1471 C CA . THR A 1 189 ? -15.469 7.885 17.239 1.00 89.88 189 THR A CA 1
ATOM 1472 C C . THR A 1 189 ? -15.104 9.366 17.284 1.00 89.88 189 THR A C 1
ATOM 1474 O O . THR A 1 189 ? -15.981 10.226 17.218 1.00 89.88 189 THR A O 1
ATOM 1477 N N . GLY A 1 190 ? -13.812 9.657 17.410 1.00 87.81 190 GLY A N 1
ATOM 1478 C CA . GLY A 1 190 ? -13.275 11.015 17.409 1.00 87.81 190 GLY A CA 1
ATOM 1479 C C . GLY A 1 190 ? -13.102 11.602 16.008 1.00 87.81 190 GLY A C 1
ATOM 1480 O O . GLY A 1 190 ? -13.516 11.025 15.000 1.00 87.81 190 GLY A O 1
ATOM 1481 N N . ASP A 1 191 ? -12.436 12.751 15.952 1.00 90.56 191 ASP A N 1
ATOM 1482 C CA . ASP A 1 191 ? -12.118 13.459 14.717 1.00 90.56 191 ASP A CA 1
ATOM 1483 C C . ASP A 1 191 ? -11.183 12.650 13.800 1.00 90.56 191 ASP A C 1
ATOM 1485 O O . ASP A 1 191 ? -10.371 11.840 14.256 1.00 90.56 191 ASP A O 1
ATOM 1489 N N . VAL A 1 192 ? -11.275 12.907 12.494 1.00 91.19 192 VAL A N 1
ATOM 1490 C CA . VAL A 1 192 ? -10.347 12.383 11.487 1.00 91.19 192 VAL A CA 1
ATOM 1491 C C . VAL A 1 192 ? -9.385 13.494 11.098 1.00 91.19 192 VAL A C 1
ATOM 1493 O O . VAL A 1 192 ? -9.801 14.512 10.551 1.00 91.19 192 VAL A O 1
ATOM 1496 N N . ALA A 1 193 ? -8.098 13.296 11.363 1.00 88.94 193 ALA A N 1
ATOM 1497 C CA . ALA A 1 193 ? -7.072 14.296 11.098 1.00 88.94 193 ALA A CA 1
ATOM 1498 C C . ALA A 1 193 ? -5.727 13.637 10.766 1.00 88.94 193 ALA A C 1
ATOM 1500 O O . ALA A 1 193 ? -5.463 12.514 11.214 1.00 88.94 193 ALA A O 1
ATOM 1501 N N . PRO A 1 194 ? -4.849 14.322 10.016 1.00 89.56 194 PRO A N 1
ATOM 1502 C CA . PRO A 1 194 ? -3.488 13.853 9.837 1.00 89.56 194 PRO A CA 1
ATOM 1503 C C . PRO A 1 194 ? -2.760 13.810 11.185 1.00 89.56 194 PRO A C 1
ATOM 1505 O O . PRO A 1 194 ? -2.992 14.637 12.074 1.00 89.56 194 PRO A O 1
ATOM 1508 N N . VAL A 1 195 ? -1.841 12.859 11.339 1.00 86.00 195 VAL A N 1
ATOM 1509 C CA . VAL A 1 195 ? -0.884 12.886 12.444 1.00 86.00 195 VAL A CA 1
ATOM 1510 C C . VAL A 1 195 ? -0.017 14.123 12.246 1.00 86.00 195 VAL A C 1
ATOM 1512 O O . VAL A 1 195 ? 0.741 14.217 11.279 1.00 86.00 195 VAL A O 1
ATOM 1515 N N . LYS A 1 196 ? -0.123 15.089 13.163 1.00 68.50 196 LYS A N 1
ATOM 1516 C CA . LYS A 1 196 ? 0.845 16.181 13.235 1.00 68.50 196 LYS A CA 1
ATOM 1517 C C . LYS A 1 196 ? 2.190 15.546 13.551 1.00 68.50 196 LYS A C 1
ATOM 1519 O O . LYS A 1 196 ? 2.373 15.004 14.637 1.00 68.50 196 LYS A O 1
ATOM 1524 N N . ARG A 1 197 ? 3.126 15.592 12.608 1.00 54.78 197 ARG A N 1
ATOM 1525 C CA . ARG A 1 197 ? 4.519 15.320 12.945 1.00 54.78 197 ARG A CA 1
ATOM 1526 C C . ARG A 1 197 ? 4.990 16.465 13.816 1.00 54.78 197 ARG A C 1
ATOM 1528 O O . ARG A 1 197 ? 5.214 17.565 13.313 1.00 54.78 197 ARG A O 1
ATOM 1535 N N . SER A 1 198 ? 5.113 16.217 15.110 1.00 37.12 198 SER A N 1
ATOM 1536 C CA . SER A 1 198 ? 5.938 17.063 15.952 1.00 37.12 198 SER A CA 1
ATOM 1537 C C . SER A 1 198 ? 7.331 17.086 15.322 1.00 37.12 198 SER A C 1
ATOM 1539 O O . SER A 1 198 ? 7.905 16.034 15.041 1.00 37.12 198 SER A O 1
ATOM 1541 N N . ARG A 1 199 ? 7.878 18.279 15.073 1.00 35.41 199 ARG A N 1
ATOM 1542 C CA . ARG A 1 199 ? 9.326 18.437 14.852 1.00 35.41 199 ARG A CA 1
ATOM 1543 C C . ARG A 1 199 ? 10.127 18.127 16.133 1.00 35.41 199 ARG A C 1
ATOM 1545 O O . ARG A 1 199 ? 11.346 18.121 16.109 1.00 35.41 199 ARG A O 1
ATOM 1552 N N . GLU A 1 200 ? 9.443 17.795 17.224 1.00 34.03 200 GLU A N 1
ATOM 1553 C CA . GLU A 1 200 ? 9.987 17.464 18.538 1.00 34.03 200 GLU A CA 1
ATOM 1554 C C . GLU A 1 200 ? 10.460 15.994 18.616 1.00 34.03 200 GLU A C 1
ATOM 1556 O O . GLU A 1 200 ? 9.890 15.158 19.312 1.00 34.03 200 GLU A O 1
ATOM 1561 N N . GLN A 1 201 ? 11.517 15.660 17.869 1.00 37.00 201 GLN A N 1
ATOM 1562 C CA . GLN A 1 201 ? 12.695 15.072 18.529 1.00 37.00 201 GLN A CA 1
ATOM 1563 C C . GLN A 1 201 ? 13.643 16.177 19.041 1.00 37.00 201 GLN A C 1
ATOM 1565 O O . GLN A 1 201 ? 14.596 15.876 19.747 1.00 37.00 201 GLN A O 1
ATOM 1570 N N . GLU A 1 202 ? 13.354 17.452 18.763 1.00 33.84 202 GLU A N 1
ATOM 1571 C CA . GLU A 1 202 ? 13.862 18.607 19.508 1.00 33.84 202 GLU A CA 1
ATOM 1572 C C . GLU A 1 202 ? 12.818 19.037 20.549 1.00 33.84 202 GLU A C 1
ATOM 1574 O O . GLU A 1 202 ? 11.849 19.689 20.197 1.00 33.84 202 GLU A O 1
ATOM 1579 N N . GLU A 1 203 ? 12.985 18.546 21.779 1.00 30.73 203 GLU A N 1
ATOM 1580 C CA . GLU A 1 203 ? 12.601 19.087 23.101 1.00 30.73 203 GLU A CA 1
ATOM 1581 C C . GLU A 1 203 ? 11.459 20.134 23.277 1.00 30.73 203 GLU A C 1
ATOM 1583 O O . GLU A 1 203 ? 11.276 21.039 22.474 1.00 30.73 203 GLU A O 1
ATOM 1588 N N . VAL A 1 204 ? 10.868 20.120 24.497 1.00 34.09 204 VAL A N 1
ATOM 1589 C CA . VAL A 1 204 ? 10.181 21.230 25.244 1.00 34.09 204 VAL A CA 1
ATOM 1590 C C . VAL A 1 204 ? 8.635 21.061 25.384 1.00 34.09 204 VAL A C 1
ATOM 1592 O O . VAL A 1 204 ? 7.996 20.492 24.509 1.00 34.09 204 VAL A O 1
ATOM 1595 N N . PRO A 1 205 ? 7.999 21.346 26.556 1.00 38.88 205 PRO A N 1
ATOM 1596 C CA . PRO A 1 205 ? 7.316 20.316 27.337 1.00 38.88 205 PRO A CA 1
ATOM 1597 C C . PRO A 1 205 ? 5.786 20.485 27.425 1.00 38.88 205 PRO A C 1
ATOM 1599 O O . PRO A 1 205 ? 5.192 21.504 27.073 1.00 38.88 205 PRO A O 1
ATOM 1602 N N . LEU A 1 206 ? 5.167 19.451 28.001 1.00 28.66 206 LEU A N 1
ATOM 1603 C CA . LEU A 1 206 ? 3.762 19.350 28.398 1.00 28.66 206 LEU A CA 1
ATOM 1604 C C . LEU A 1 206 ? 3.234 20.608 29.111 1.00 28.66 206 LEU A C 1
ATOM 1606 O O . LEU A 1 206 ? 3.674 20.944 30.211 1.00 28.66 206 LEU A O 1
ATOM 1610 N N . ARG A 1 207 ? 2.191 21.223 28.543 1.00 31.64 207 ARG A N 1
ATOM 1611 C CA . ARG A 1 207 ? 1.252 22.062 29.300 1.00 31.64 207 ARG A CA 1
ATOM 1612 C C . ARG A 1 207 ? -0.014 21.268 29.600 1.00 31.64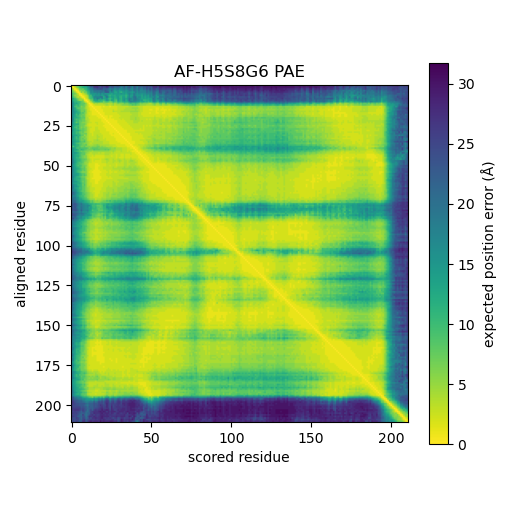 207 ARG A C 1
ATOM 1614 O O . ARG A 1 207 ? -0.691 20.793 28.691 1.00 31.64 207 ARG A O 1
ATOM 1621 N N . LEU A 1 208 ? -0.324 21.152 30.887 1.00 30.92 208 LEU A N 1
ATOM 1622 C CA . LEU A 1 208 ? -1.632 20.755 31.398 1.00 30.92 208 LEU A CA 1
ATOM 1623 C C . LEU A 1 208 ? -2.457 22.026 31.623 1.00 30.92 208 LEU A C 1
ATOM 1625 O O . LEU A 1 208 ? -1.933 23.002 32.158 1.00 30.92 208 LEU A O 1
ATOM 1629 N N . ALA A 1 209 ? -3.735 22.002 31.249 1.00 27.19 209 ALA A N 1
ATOM 1630 C CA . ALA A 1 209 ? -4.713 22.986 31.701 1.00 27.19 209 ALA A CA 1
ATOM 1631 C C . ALA A 1 209 ? -5.683 22.300 32.682 1.00 27.19 209 ALA A C 1
ATOM 1633 O O . ALA A 1 209 ? -6.229 21.249 32.333 1.00 27.19 209 ALA A O 1
ATOM 1634 N N . PRO A 1 210 ? -5.870 22.836 33.901 1.00 36.31 210 PRO A N 1
ATOM 1635 C CA . PRO A 1 210 ? -6.966 22.451 34.784 1.00 36.31 210 PRO A CA 1
ATOM 1636 C C . PRO A 1 210 ? -8.276 23.168 34.402 1.00 36.31 210 PRO A C 1
ATOM 1638 O O . PRO A 1 210 ? -8.270 24.067 33.560 1.00 36.31 210 PRO A O 1
ATOM 1641 N N . ILE A 1 211 ? -9.379 22.722 35.016 1.00 37.72 211 ILE A N 1
ATOM 1642 C CA . ILE A 1 211 ? -10.716 23.347 34.969 1.00 37.72 211 ILE A CA 1
ATOM 1643 C C . ILE A 1 211 ? -10.669 24.714 35.652 1.00 37.72 211 ILE A C 1
ATOM 1645 O O . ILE A 1 211 ? -10.033 24.784 36.730 1.00 37.72 211 ILE A O 1
#

Foldseek 3Di:
DPDQLVVLLVPQDDQALDLDRDPVNLVSLLVSLVVCVVPVVAFDEREQEHACPRNLLVNLLQVLLVVLCVVVVNDDDVPRRRD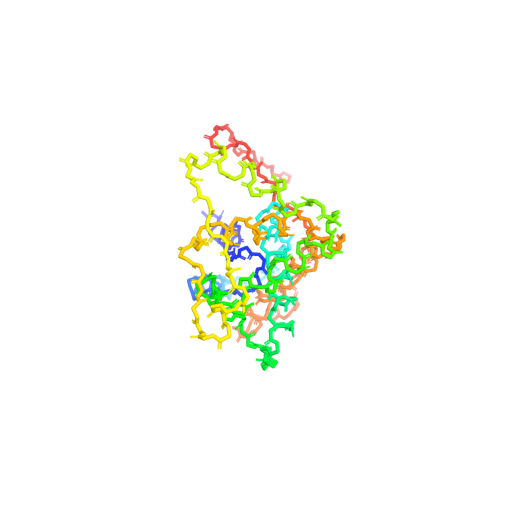DDPLQWLVSQVSLLVVQCVVDPVCRSVVLQVVCCVVVVHHFDGRDPVVNVVRGGGPPSVSSVVSSSVSSVVRDDDPCSRLVNSVSNSVSSLVSSVVSPDDNVRYHYDYHDYPPPDPPVPDDDDDDDDD